Protein AF-A0A960PT20-F1 (afdb_monomer_lite)

Foldseek 3Di:
DDDDDDDDDPDDPDPDPDDPDDLVCLLVQAVPWAFDDDPDDAPDDDGGQTQHLDQDLAQVVHCPDPDVSSNVVSVVSNVVNNVQNQQAACDPAQLHHDSSADSPGDHDGSQSSFDWLCQLQPPVLDAGDDGRDDADDDPVQPPFPEAFAAQALADDLVSLVVDPDPVVCPDPRWDADPVRFTKTKTKGKHDQQSCCQHNPPDPNHVPFNNSGPVRVVVDPDDDGDRPTDMDMDIDDDDDPVCPVVDDDGGYHYDYPPDDPDD

pLDDT: mean 79.38, std 22.34, range [20.75, 97.5]

Sequence (262 aa):
MQLRTWLGVILLTGVLPGDVVPAADREEACERPIPIHLTGESCGPLAPPAISCRVPAEVEGGLAQPNHNTVQRATDIFSWQTFLALNWPAGKVRGEPDPSAPINGPGPRVWETWKEAFEIYLPDGSQPPPWDAREPIPPACAGASKRLVRTAKVSDVVDLKAQALPADGTLPATLKDQQGRLVRYEIRLNRPLFEYIADPASPHYSGLALYNGIEQAKADGVDFPVGSQLIKAAWRQVDEAERPFFHVTEACVCDEVGVDRP

Radius of gyration: 20.93 Å; chains: 1; bounding box: 55×56×56 Å

Structure (mmCIF, N/CA/C/O backbone):
data_AF-A0A960PT20-F1
#
_entry.id   AF-A0A960PT20-F1
#
loop_
_atom_site.group_PDB
_atom_site.id
_atom_site.type_symbol
_atom_site.label_atom_id
_atom_site.label_alt_id
_atom_site.label_comp_id
_atom_site.label_asym_id
_atom_site.label_entity_id
_atom_site.label_seq_id
_atom_site.pdbx_PDB_ins_code
_atom_site.Cartn_x
_atom_site.Cartn_y
_atom_site.Cartn_z
_atom_site.occupancy
_atom_site.B_iso_or_equiv
_atom_site.auth_seq_id
_atom_site.auth_comp_id
_atom_site.auth_asym_id
_atom_site.auth_atom_id
_atom_site.pdbx_PDB_model_num
ATOM 1 N N . MET A 1 1 ? -34.943 20.345 -18.715 1.00 27.94 1 MET A N 1
ATOM 2 C CA . MET A 1 1 ? -34.264 19.455 -19.683 1.00 27.94 1 MET A CA 1
ATOM 3 C C . MET A 1 1 ? -32.763 19.594 -19.447 1.00 27.94 1 MET A C 1
ATOM 5 O O . MET A 1 1 ? -32.307 20.719 -19.512 1.00 27.94 1 MET A O 1
ATOM 9 N N . GLN A 1 2 ? -31.923 18.618 -19.121 1.00 20.75 2 GLN A N 1
ATOM 10 C CA . GLN A 1 2 ? -31.999 17.285 -18.521 1.00 20.75 2 GLN A CA 1
ATOM 11 C C . GLN A 1 2 ? -30.519 16.937 -18.189 1.00 20.75 2 GLN A C 1
ATOM 13 O O . GLN A 1 2 ? -29.625 17.367 -18.911 1.00 20.75 2 GLN A O 1
ATOM 18 N N . LEU A 1 3 ? -30.278 16.235 -17.076 1.00 21.44 3 LEU A N 1
ATOM 19 C CA . LEU A 1 3 ? -28.976 15.787 -16.538 1.00 21.44 3 LEU A CA 1
ATOM 20 C C . LEU A 1 3 ? -28.040 15.088 -17.552 1.00 21.44 3 LEU A C 1
ATOM 22 O O . LEU A 1 3 ? -28.532 14.414 -18.457 1.00 21.44 3 LEU A O 1
ATOM 26 N N . ARG A 1 4 ? -26.728 15.056 -17.243 1.00 23.12 4 ARG A N 1
ATOM 27 C CA . ARG A 1 4 ? -25.967 13.855 -16.771 1.00 23.12 4 ARG A CA 1
ATOM 28 C C . ARG A 1 4 ? -24.499 14.238 -16.492 1.00 23.12 4 ARG A C 1
ATOM 30 O O . ARG A 1 4 ? -23.878 14.875 -17.327 1.00 23.12 4 ARG A O 1
ATOM 37 N N . THR A 1 5 ? -23.983 14.146 -15.261 1.00 21.45 5 THR A N 1
ATOM 38 C CA . THR A 1 5 ? -23.535 12.962 -14.487 1.00 21.45 5 THR A CA 1
ATOM 39 C C . THR A 1 5 ? -22.348 12.245 -15.132 1.00 21.45 5 THR A C 1
ATOM 41 O O . THR A 1 5 ? -22.527 11.509 -16.096 1.00 21.45 5 THR A O 1
ATOM 44 N N . TRP A 1 6 ? -21.164 12.401 -14.535 1.00 22.34 6 TRP A N 1
ATOM 45 C CA . TRP A 1 6 ? -20.023 11.508 -14.732 1.00 22.34 6 TRP A CA 1
ATOM 46 C C . TRP A 1 6 ? -19.888 10.634 -13.480 1.00 22.34 6 TRP A C 1
ATOM 48 O O . TRP A 1 6 ? -19.517 11.118 -12.413 1.00 22.34 6 TRP A O 1
ATOM 58 N N . LEU A 1 7 ? -20.259 9.359 -13.609 1.00 21.36 7 LEU A N 1
ATOM 59 C CA . LEU A 1 7 ? -19.930 8.283 -12.674 1.00 21.36 7 LEU A CA 1
ATOM 60 C C . LEU A 1 7 ? -18.946 7.372 -13.417 1.00 21.36 7 LEU A C 1
ATOM 62 O O . LEU A 1 7 ? -19.305 6.794 -14.441 1.00 21.36 7 LEU A O 1
ATOM 66 N N . GLY A 1 8 ? -17.716 7.255 -12.924 1.00 23.19 8 GLY A N 1
ATOM 67 C CA . GLY A 1 8 ? -16.778 6.230 -13.372 1.00 23.19 8 GLY A CA 1
ATOM 68 C C . GLY A 1 8 ? -17.017 4.952 -12.578 1.00 23.19 8 GLY A C 1
ATOM 69 O O . GLY A 1 8 ? -16.450 4.785 -11.505 1.00 23.19 8 GLY A O 1
ATOM 70 N N . VAL A 1 9 ? -17.884 4.078 -13.087 1.00 23.36 9 VAL A N 1
ATOM 71 C CA . VAL A 1 9 ? -17.990 2.678 -12.654 1.00 23.36 9 VAL A CA 1
ATOM 72 C C . VAL A 1 9 ? -17.292 1.854 -13.723 1.00 23.36 9 VAL A C 1
ATOM 74 O O . VAL A 1 9 ? -17.736 1.842 -14.869 1.00 23.36 9 VAL A O 1
ATOM 77 N N . ILE A 1 10 ? -16.203 1.175 -13.369 1.00 25.83 10 ILE A N 1
ATOM 78 C CA . ILE A 1 10 ? -15.659 0.116 -14.219 1.00 25.83 10 ILE A CA 1
ATOM 79 C C . ILE A 1 10 ? -16.477 -1.134 -13.916 1.00 25.83 10 ILE A C 1
ATOM 81 O O . ILE A 1 10 ? -16.331 -1.760 -12.870 1.00 25.83 10 ILE A O 1
ATOM 85 N N . LEU A 1 11 ? -17.391 -1.441 -14.831 1.00 23.16 11 LEU A N 1
ATOM 86 C CA . LEU A 1 11 ? -18.211 -2.640 -14.837 1.00 23.16 11 LEU A CA 1
ATOM 87 C C . LEU A 1 11 ? -17.614 -3.563 -15.904 1.00 23.16 11 LEU A C 1
ATOM 89 O O . LEU A 1 11 ? -17.835 -3.370 -17.096 1.00 23.16 11 LEU A O 1
ATOM 93 N N . LEU A 1 12 ? -16.803 -4.531 -15.481 1.00 24.83 12 LEU A N 1
ATOM 94 C CA . LEU A 1 12 ? -16.351 -5.630 -16.333 1.00 24.83 12 LEU A CA 1
ATOM 95 C C . LEU A 1 12 ? -17.225 -6.845 -16.021 1.00 24.83 12 LEU A C 1
ATOM 97 O O . LEU A 1 12 ? -16.928 -7.646 -15.140 1.00 24.83 12 LEU A O 1
ATOM 101 N N . THR A 1 13 ? -18.339 -6.971 -16.740 1.00 24.94 13 THR A N 1
ATOM 102 C CA . THR A 1 13 ? -19.055 -8.245 -16.851 1.00 24.94 13 THR A CA 1
ATOM 103 C C . THR A 1 13 ? -18.264 -9.163 -17.770 1.00 24.94 13 THR A C 1
ATOM 105 O O . THR A 1 13 ? -18.379 -9.079 -18.991 1.00 24.94 13 THR A O 1
ATOM 108 N N . GLY A 1 14 ? -17.472 -10.044 -17.172 1.00 24.31 14 GLY A N 1
ATOM 109 C CA . GLY A 1 14 ? -17.006 -11.272 -17.799 1.00 24.31 14 GLY A CA 1
ATOM 110 C C . GLY A 1 14 ? -17.486 -12.438 -16.949 1.00 24.31 14 GLY A C 1
ATOM 111 O O . GLY A 1 14 ? -16.907 -12.713 -15.903 1.00 24.31 14 GLY A O 1
ATOM 112 N N . VAL A 1 15 ? -18.561 -13.108 -17.368 1.00 25.38 15 VAL A N 1
ATOM 113 C CA . VAL A 1 15 ? -18.888 -14.436 -16.841 1.00 25.38 15 VAL A CA 1
ATOM 114 C C . VAL A 1 15 ? -17.842 -15.380 -17.421 1.00 25.38 15 VAL A C 1
ATOM 116 O O . VAL A 1 15 ? -17.945 -15.779 -18.579 1.00 25.38 15 VAL A O 1
ATOM 119 N N . LEU A 1 16 ? -16.810 -15.695 -16.642 1.00 29.41 16 LEU A N 1
ATOM 120 C CA . LEU A 1 16 ? -16.010 -16.883 -16.905 1.00 29.41 16 LEU A CA 1
ATOM 121 C C . LEU A 1 16 ? -16.814 -18.083 -16.386 1.00 29.41 16 LEU A C 1
ATOM 123 O O . LEU A 1 16 ? -17.251 -18.049 -15.231 1.00 29.41 16 LEU A O 1
ATOM 127 N N . PRO A 1 17 ? -17.081 -19.107 -17.218 1.00 29.86 17 PRO A N 1
ATOM 128 C CA . PRO A 1 17 ? -17.696 -20.336 -16.744 1.00 29.86 17 PRO A CA 1
ATOM 129 C C . PRO A 1 17 ? -16.833 -20.910 -15.619 1.00 29.86 17 PRO A C 1
ATOM 131 O O . PRO A 1 17 ? -15.605 -20.919 -15.694 1.00 29.86 17 PRO A O 1
ATOM 134 N N . GLY A 1 18 ? -17.503 -21.296 -14.536 1.00 36.75 18 GLY A N 1
ATOM 135 C CA . GLY A 1 18 ? -16.870 -21.819 -13.341 1.00 36.75 18 GLY A CA 1
ATOM 136 C C . GLY A 1 18 ? -16.232 -23.168 -13.613 1.00 36.75 18 GLY A C 1
ATOM 137 O O . GLY A 1 18 ? -16.886 -24.188 -13.445 1.00 36.75 18 GLY A O 1
ATOM 138 N N . ASP A 1 19 ? -14.949 -23.155 -13.943 1.00 31.05 19 ASP A N 1
ATOM 139 C CA . ASP A 1 19 ? -14.084 -24.303 -13.747 1.00 31.05 19 ASP A CA 1
ATOM 140 C C . ASP A 1 19 ? -13.201 -24.009 -12.536 1.00 31.05 19 ASP A C 1
ATOM 142 O O . ASP A 1 19 ? -12.376 -23.094 -12.512 1.00 31.05 19 ASP A O 1
ATOM 146 N N . VAL A 1 20 ? -13.448 -24.764 -11.468 1.00 39.97 20 VAL A N 1
ATOM 147 C CA . VAL A 1 20 ? -12.613 -24.775 -10.273 1.00 39.97 20 VAL A CA 1
ATOM 148 C C . VAL A 1 20 ? -11.235 -25.265 -10.704 1.00 39.97 20 VAL A C 1
ATOM 150 O O . VAL A 1 20 ? -11.036 -26.464 -10.876 1.00 39.97 20 VAL A O 1
ATOM 153 N N . VAL A 1 21 ? -10.292 -24.337 -10.874 1.00 40.06 21 VAL A N 1
ATOM 154 C CA . VAL A 1 21 ? -8.883 -24.654 -11.136 1.00 40.06 21 VAL A CA 1
ATOM 155 C C . VAL A 1 21 ? -8.402 -25.639 -10.050 1.00 40.06 21 VAL A C 1
ATOM 157 O O . VAL A 1 21 ? -8.531 -25.315 -8.854 1.00 40.06 21 VAL A O 1
ATOM 160 N N . PRO A 1 22 ? -7.933 -26.850 -10.414 1.00 41.41 22 PRO A N 1
ATOM 161 C CA . PRO A 1 22 ? -7.450 -27.863 -9.477 1.00 41.41 22 PRO A CA 1
ATOM 162 C C . PRO A 1 22 ? -6.366 -27.315 -8.545 1.00 41.41 22 PRO A C 1
ATOM 164 O O . PRO A 1 22 ? -5.573 -26.470 -8.937 1.00 41.41 22 PRO A O 1
ATOM 167 N N . ALA A 1 23 ? -6.301 -27.802 -7.302 1.00 43.19 23 ALA A N 1
ATOM 168 C CA . ALA A 1 23 ? -5.365 -27.299 -6.287 1.00 43.19 23 ALA A CA 1
ATOM 169 C C . ALA A 1 23 ? -3.875 -27.387 -6.690 1.00 43.19 23 ALA A C 1
ATOM 171 O O . ALA A 1 23 ? -3.083 -26.582 -6.213 1.00 43.19 23 ALA A O 1
ATOM 172 N N . ALA A 1 24 ? -3.515 -28.320 -7.578 1.00 39.84 24 ALA A N 1
ATOM 173 C CA . ALA A 1 24 ? -2.155 -28.482 -8.098 1.00 39.84 24 ALA A CA 1
ATOM 174 C C . ALA A 1 24 ? -1.727 -27.351 -9.057 1.00 39.84 24 ALA A C 1
ATOM 176 O O . ALA A 1 24 ? -0.548 -27.027 -9.110 1.00 39.84 24 ALA A O 1
ATOM 177 N N . ASP A 1 25 ? -2.682 -26.698 -9.727 1.00 46.84 25 ASP A N 1
ATOM 178 C CA . ASP A 1 25 ? -2.427 -25.604 -10.676 1.00 46.84 25 ASP A CA 1
ATOM 179 C C . ASP A 1 25 ? -2.460 -24.225 -9.981 1.00 46.84 25 ASP A C 1
ATOM 181 O O . ASP A 1 25 ? -2.273 -23.184 -10.611 1.00 46.84 25 ASP A O 1
ATOM 185 N N . ARG A 1 26 ? -2.745 -24.180 -8.669 1.00 49.72 26 ARG A N 1
ATOM 186 C CA . ARG A 1 26 ? -2.882 -22.915 -7.928 1.00 49.72 26 ARG A CA 1
ATOM 187 C C . ARG A 1 26 ? -1.522 -22.332 -7.580 1.00 49.72 26 ARG A C 1
ATOM 189 O O . ARG A 1 26 ? -1.278 -21.183 -7.930 1.00 49.72 26 ARG A O 1
ATOM 196 N N . GLU A 1 27 ? -0.617 -23.161 -7.051 1.00 48.84 27 GLU A N 1
ATOM 197 C CA . GLU A 1 27 ? 0.795 -22.813 -6.805 1.00 48.84 27 GLU A CA 1
ATOM 198 C C . GLU A 1 27 ? 1.497 -22.340 -8.100 1.00 48.84 27 GLU A C 1
ATOM 200 O O . GLU A 1 27 ? 2.391 -21.492 -8.085 1.00 48.84 27 GLU A O 1
ATOM 205 N N . GLU A 1 28 ? 1.001 -22.816 -9.246 1.00 51.91 28 GLU A N 1
ATOM 206 C CA . GLU A 1 28 ? 1.500 -22.508 -10.579 1.00 51.91 28 GLU A CA 1
ATOM 207 C C . GLU A 1 28 ? 1.181 -21.074 -11.044 1.00 51.91 28 GLU A C 1
ATOM 209 O O . GLU A 1 28 ? 1.971 -20.518 -11.792 1.00 51.91 28 GLU A O 1
ATOM 214 N N . ALA A 1 29 ? 0.126 -20.401 -10.562 1.00 53.53 29 ALA A N 1
ATOM 215 C CA . ALA A 1 29 ? -0.188 -19.024 -10.988 1.00 53.53 29 ALA A CA 1
ATOM 216 C C . ALA A 1 29 ? 0.797 -17.967 -10.436 1.00 53.53 29 ALA A C 1
ATOM 218 O O . ALA A 1 29 ? 1.007 -16.906 -11.036 1.00 53.53 29 ALA A O 1
ATOM 219 N N . CYS A 1 30 ? 1.424 -18.251 -9.292 1.00 66.00 30 CYS A N 1
ATOM 220 C CA . CYS A 1 30 ? 2.488 -17.418 -8.729 1.00 66.00 30 CYS A CA 1
ATOM 221 C C . CYS A 1 30 ? 3.854 -17.681 -9.368 1.00 66.00 30 CYS A C 1
ATOM 223 O O . CYS A 1 30 ? 4.629 -16.744 -9.570 1.00 66.00 30 CYS A O 1
ATOM 225 N N . GLU A 1 31 ? 4.154 -18.940 -9.682 1.00 64.75 31 GLU A N 1
ATOM 226 C CA . GLU A 1 31 ? 5.447 -19.361 -10.237 1.00 64.75 31 GLU A CA 1
ATOM 227 C C . GLU A 1 31 ? 5.496 -19.306 -11.774 1.00 64.75 31 GLU A C 1
ATOM 229 O O . GLU A 1 31 ? 6.566 -19.143 -12.361 1.00 64.75 31 GLU A O 1
ATOM 234 N N . ARG A 1 32 ? 4.346 -19.398 -12.451 1.00 70.94 32 ARG A N 1
ATOM 235 C CA . ARG A 1 32 ? 4.206 -19.384 -13.914 1.00 70.94 32 ARG A CA 1
ATOM 236 C C . ARG A 1 32 ? 3.089 -18.411 -14.314 1.00 70.94 32 ARG A C 1
ATOM 238 O O . ARG A 1 32 ? 1.910 -18.761 -14.281 1.00 70.94 32 ARG A O 1
ATOM 245 N N . PRO A 1 33 ? 3.441 -17.178 -14.711 1.00 80.62 33 PRO A N 1
ATOM 246 C CA . PRO A 1 33 ? 2.464 -16.200 -15.171 1.00 80.62 33 PRO A CA 1
ATOM 247 C C . PRO A 1 33 ? 1.614 -16.753 -16.323 1.00 80.62 33 PRO A C 1
ATOM 249 O O . PRO A 1 33 ? 2.159 -17.259 -17.304 1.00 80.62 33 PRO A O 1
ATOM 252 N N . ILE A 1 34 ? 0.289 -16.629 -16.226 1.00 86.25 34 ILE A N 1
ATOM 253 C CA . ILE A 1 34 ? -0.642 -17.080 -17.270 1.00 86.25 34 ILE A CA 1
ATOM 254 C C . ILE A 1 34 ? -0.787 -15.951 -18.300 1.00 86.25 34 ILE A C 1
ATOM 256 O O . ILE A 1 34 ? -1.389 -14.924 -17.969 1.00 86.25 34 ILE A O 1
ATOM 260 N N . PRO A 1 35 ? -0.253 -16.084 -19.529 1.00 87.62 35 PRO A N 1
ATOM 261 C CA . PRO A 1 35 ? -0.306 -15.016 -20.518 1.00 87.62 35 PRO A CA 1
ATOM 262 C C . PRO A 1 35 ? -1.739 -14.785 -21.009 1.00 87.62 35 PRO A C 1
ATOM 264 O O . PRO A 1 35 ? -2.469 -15.715 -21.346 1.00 87.62 35 PRO A O 1
ATOM 267 N N . ILE A 1 36 ? -2.125 -13.518 -21.096 1.00 88.19 36 ILE A N 1
ATOM 268 C CA . ILE A 1 36 ? -3.371 -13.053 -21.696 1.00 88.19 36 ILE A CA 1
ATOM 269 C C . ILE A 1 36 ? -3.054 -12.614 -23.121 1.00 88.19 36 ILE A C 1
ATOM 271 O O . ILE A 1 36 ? -2.382 -11.608 -23.364 1.00 88.19 36 ILE A O 1
ATOM 275 N N . HIS A 1 37 ? -3.571 -13.362 -24.087 1.00 83.94 37 HIS A N 1
ATOM 276 C CA . HIS A 1 37 ? -3.447 -13.002 -25.490 1.00 83.94 37 HIS A CA 1
ATOM 277 C C . HIS A 1 37 ? -4.420 -11.874 -25.832 1.00 83.94 37 HIS A C 1
ATOM 279 O O . HIS A 1 37 ? -5.635 -12.067 -25.868 1.00 83.94 37 HIS A O 1
ATOM 285 N N . LEU A 1 38 ? -3.874 -10.685 -26.086 1.00 81.56 38 LEU A N 1
ATOM 286 C CA . LEU A 1 38 ? -4.645 -9.559 -26.599 1.00 81.56 38 LEU A CA 1
ATOM 287 C C . LEU A 1 38 ? -4.964 -9.799 -28.079 1.00 81.56 38 LEU A C 1
ATOM 289 O O . LEU A 1 38 ? -4.085 -10.146 -28.865 1.00 81.56 38 LEU A O 1
ATOM 293 N N . THR A 1 39 ? -6.223 -9.611 -28.464 1.00 80.50 39 THR A N 1
ATOM 294 C CA . THR A 1 39 ? -6.645 -9.666 -29.867 1.00 80.50 39 THR A CA 1
ATOM 295 C C . THR A 1 39 ? -6.427 -8.310 -30.535 1.00 80.50 39 THR A C 1
ATOM 297 O O . THR A 1 39 ? -6.850 -7.295 -29.985 1.00 80.50 39 THR A O 1
ATOM 300 N N . GLY A 1 40 ? -5.851 -8.289 -31.739 1.00 80.62 40 GLY A N 1
ATOM 301 C CA . GLY A 1 40 ? -5.701 -7.077 -32.555 1.00 80.62 40 GLY A CA 1
ATOM 302 C C . GLY A 1 40 ? -4.254 -6.613 -32.729 1.00 80.62 40 GLY A C 1
ATOM 303 O O . GLY A 1 40 ? -3.311 -7.330 -32.402 1.00 80.62 40 GLY A O 1
ATOM 304 N N . GLU A 1 41 ? -4.086 -5.414 -33.290 1.00 79.88 41 GLU A N 1
ATOM 305 C CA . GLU A 1 41 ? -2.777 -4.779 -33.454 1.00 79.88 41 GLU A CA 1
ATOM 306 C C . GLU A 1 41 ? -2.332 -4.120 -32.146 1.00 79.88 41 GLU A C 1
ATOM 308 O O . GLU A 1 41 ? -3.112 -3.453 -31.467 1.00 79.88 41 GLU A O 1
ATOM 313 N N . SER A 1 42 ? -1.058 -4.286 -31.799 1.00 79.25 42 SER A N 1
ATOM 314 C CA . SER A 1 42 ? -0.472 -3.700 -30.597 1.00 79.25 42 SER A CA 1
ATOM 315 C C . SER A 1 42 ? 0.774 -2.891 -30.930 1.00 79.25 42 SER A C 1
ATOM 317 O O . SER A 1 42 ? 1.573 -3.298 -31.773 1.00 79.25 42 SER A O 1
ATOM 319 N N . CYS A 1 43 ? 0.985 -1.776 -30.232 1.00 78.00 43 CYS A N 1
ATOM 320 C CA . CYS A 1 43 ? 2.195 -0.976 -30.392 1.00 78.00 43 CYS A CA 1
ATOM 321 C C . CYS A 1 43 ? 3.421 -1.723 -29.840 1.00 78.00 43 CYS A C 1
ATOM 323 O O . CYS A 1 43 ? 3.489 -1.996 -28.641 1.00 78.00 43 CYS A O 1
ATOM 325 N N . GLY A 1 44 ? 4.385 -2.026 -30.714 1.00 76.06 44 GLY A N 1
ATOM 326 C CA . GLY A 1 44 ? 5.688 -2.603 -30.362 1.00 76.06 44 GLY A CA 1
ATOM 327 C C . GLY A 1 44 ? 5.666 -4.085 -29.941 1.00 76.06 44 GLY A C 1
ATOM 328 O O . GLY A 1 44 ? 4.617 -4.621 -29.573 1.00 76.06 44 GLY A O 1
ATOM 329 N N . PRO A 1 45 ? 6.821 -4.774 -29.989 1.00 84.12 45 PRO A N 1
ATOM 330 C CA . PRO A 1 45 ? 6.956 -6.110 -29.422 1.00 84.12 45 PRO A CA 1
ATOM 331 C C . PRO A 1 45 ? 7.104 -5.985 -27.900 1.00 84.12 45 PRO A C 1
ATOM 333 O O . PRO A 1 45 ? 8.174 -5.645 -27.412 1.00 84.12 45 PRO A O 1
ATOM 336 N N . LEU A 1 46 ? 6.018 -6.227 -27.169 1.00 88.31 46 LEU A N 1
ATOM 337 C CA . LEU A 1 46 ? 6.021 -6.356 -25.709 1.00 88.31 46 LEU A CA 1
ATOM 338 C C . LEU A 1 46 ? 5.483 -7.732 -25.344 1.00 88.31 46 LEU A C 1
ATOM 340 O O . LEU A 1 46 ? 4.648 -8.275 -26.089 1.00 88.31 46 LEU A O 1
ATOM 344 N N . ALA A 1 47 ? 5.911 -8.262 -24.202 1.00 88.31 47 ALA A N 1
ATOM 345 C CA . ALA A 1 47 ? 5.318 -9.467 -23.650 1.00 88.31 47 ALA A CA 1
ATOM 346 C C . ALA A 1 47 ? 3.794 -9.280 -23.474 1.00 88.31 47 ALA A C 1
ATOM 348 O O . ALA A 1 47 ? 3.316 -8.177 -23.181 1.00 88.31 47 ALA A O 1
ATOM 349 N N . PRO A 1 48 ? 2.985 -10.332 -23.690 1.00 88.19 48 PRO A N 1
ATOM 350 C CA . PRO A 1 48 ? 1.569 -10.258 -23.366 1.00 88.19 48 PRO A CA 1
ATOM 351 C C . PRO A 1 48 ? 1.399 -9.991 -21.861 1.00 88.19 48 PRO A C 1
ATOM 353 O O . PRO A 1 48 ? 2.168 -10.536 -21.063 1.00 88.19 48 PRO A O 1
ATOM 356 N N . PRO A 1 49 ? 0.390 -9.200 -21.446 1.00 90.69 49 PRO A N 1
ATOM 357 C CA . PRO A 1 49 ? 0.061 -9.095 -20.031 1.00 90.69 49 PRO A CA 1
ATOM 358 C C . PRO A 1 49 ? -0.230 -10.490 -19.487 1.00 90.69 49 PRO A C 1
ATOM 360 O O . PRO A 1 49 ? -0.836 -11.304 -20.174 1.00 90.69 49 PRO A O 1
ATOM 363 N N . ALA A 1 50 ? 0.187 -10.774 -18.263 1.00 90.75 50 ALA A N 1
ATOM 364 C CA . ALA A 1 50 ? -0.007 -12.082 -17.652 1.00 90.75 50 ALA A CA 1
ATOM 365 C C . ALA A 1 50 ? -0.651 -11.966 -16.272 1.00 90.75 50 ALA A C 1
ATOM 367 O O . ALA A 1 50 ? -0.363 -11.027 -15.528 1.00 90.75 50 ALA A O 1
ATOM 368 N N . ILE A 1 51 ? -1.492 -12.937 -15.925 1.00 90.75 51 ILE A N 1
ATOM 369 C CA . ILE A 1 51 ? -2.039 -13.087 -14.577 1.00 90.75 51 ILE A CA 1
ATOM 370 C C . ILE A 1 51 ? -0.961 -13.739 -13.713 1.00 90.75 51 ILE A C 1
ATOM 372 O O . ILE A 1 51 ? -0.526 -14.853 -14.000 1.00 90.75 51 ILE A O 1
ATOM 376 N N . SER A 1 52 ? -0.525 -13.035 -12.671 1.00 91.06 52 SER A N 1
ATOM 377 C CA . SER A 1 52 ? 0.413 -13.539 -11.671 1.00 91.06 52 SER A CA 1
ATOM 378 C C . SER A 1 52 ? 0.202 -12.816 -10.344 1.00 91.06 52 SER A C 1
ATOM 380 O O . SER A 1 52 ? -0.243 -11.668 -10.318 1.00 91.06 52 SER A O 1
ATOM 382 N N . CYS A 1 53 ? 0.546 -13.481 -9.246 1.00 91.62 53 CYS A N 1
ATOM 383 C CA . CYS A 1 53 ? 0.569 -12.876 -7.919 1.00 91.62 53 CYS A CA 1
ATOM 384 C C . CYS A 1 53 ? 1.861 -12.082 -7.638 1.00 91.62 53 CYS A C 1
ATOM 386 O O . CYS A 1 53 ? 1.963 -11.406 -6.615 1.00 91.62 53 CYS A O 1
ATOM 388 N N . ARG A 1 54 ? 2.876 -12.189 -8.510 1.00 89.94 54 ARG A N 1
ATOM 389 C CA . ARG A 1 54 ? 4.148 -11.477 -8.357 1.00 89.94 54 ARG A CA 1
ATOM 390 C C . ARG A 1 54 ? 4.008 -10.059 -8.893 1.00 89.94 54 ARG A C 1
ATOM 392 O O . ARG A 1 54 ? 3.636 -9.861 -10.048 1.00 89.94 54 ARG A O 1
ATOM 399 N N . VAL A 1 55 ? 4.340 -9.076 -8.061 1.00 90.00 55 VAL A N 1
ATOM 400 C CA . VAL A 1 55 ? 4.378 -7.674 -8.486 1.00 90.00 55 VAL A CA 1
ATOM 401 C C . VAL A 1 55 ? 5.559 -7.495 -9.450 1.00 90.00 55 VAL A C 1
ATOM 403 O O . VAL A 1 55 ? 6.683 -7.849 -9.078 1.00 90.00 55 VAL A O 1
ATOM 406 N N . PRO A 1 56 ? 5.347 -6.988 -10.679 1.00 89.88 56 PRO A N 1
ATOM 407 C CA . PRO A 1 56 ? 6.451 -6.700 -11.586 1.00 89.88 56 PRO A CA 1
ATOM 408 C C . PRO A 1 56 ? 7.366 -5.632 -10.973 1.00 89.88 56 PRO A C 1
ATOM 410 O O . PRO A 1 56 ? 6.896 -4.673 -10.366 1.00 89.88 56 PRO A O 1
ATOM 413 N N . ALA A 1 57 ? 8.680 -5.797 -11.126 1.00 86.38 57 ALA A N 1
ATOM 414 C CA . ALA A 1 57 ? 9.649 -4.860 -10.557 1.00 86.38 57 ALA A CA 1
ATOM 415 C C . ALA A 1 57 ? 9.775 -3.571 -11.384 1.00 86.38 57 ALA A C 1
ATOM 417 O O . ALA A 1 57 ? 9.960 -2.495 -10.822 1.00 86.38 57 ALA A O 1
ATOM 418 N N . GLU A 1 58 ? 9.665 -3.677 -12.712 1.00 88.88 58 GLU A N 1
ATOM 419 C CA . GLU A 1 58 ? 9.927 -2.584 -13.649 1.00 88.88 58 GLU A CA 1
ATOM 420 C C . GLU A 1 58 ? 8.988 -2.633 -14.860 1.00 88.88 58 GLU A C 1
ATOM 422 O O . GLU A 1 58 ? 8.426 -3.676 -15.202 1.00 88.88 58 GLU A O 1
ATOM 427 N N . VAL A 1 59 ? 8.848 -1.490 -15.532 1.00 92.25 59 VAL A N 1
ATOM 428 C CA . VAL A 1 59 ? 8.168 -1.383 -16.828 1.00 92.25 59 VAL A CA 1
ATOM 429 C C . VAL A 1 59 ? 9.041 -2.028 -17.906 1.00 92.25 59 VAL A C 1
ATOM 431 O O . VAL A 1 59 ? 10.214 -1.682 -18.038 1.00 92.25 59 VAL A O 1
ATOM 434 N N . GLU A 1 60 ? 8.474 -2.935 -18.707 1.00 91.88 60 GLU A N 1
ATOM 435 C CA . GLU A 1 60 ? 9.199 -3.617 -19.789 1.00 91.88 60 GLU A CA 1
ATOM 436 C C . GLU A 1 60 ? 9.838 -2.607 -20.756 1.00 91.88 60 GLU A C 1
ATOM 438 O O . GLU A 1 60 ? 9.165 -1.731 -21.299 1.00 91.88 60 GLU A O 1
ATOM 443 N N . GLY A 1 61 ? 11.155 -2.718 -20.954 1.00 90.06 61 GLY A N 1
ATOM 444 C CA . GLY A 1 61 ? 11.937 -1.800 -21.790 1.00 90.06 61 GLY A CA 1
ATOM 445 C C . GLY A 1 61 ? 12.204 -0.420 -21.167 1.00 90.06 61 GLY A C 1
ATOM 446 O O . GLY A 1 61 ? 12.898 0.392 -21.777 1.00 90.06 61 GLY A O 1
ATOM 447 N N . GLY A 1 62 ? 11.696 -0.146 -19.962 1.00 90.00 62 GLY A N 1
ATOM 448 C CA . GLY A 1 62 ? 11.896 1.103 -19.226 1.00 90.00 62 GLY A CA 1
ATOM 449 C C . GLY A 1 62 ? 11.108 2.300 -19.772 1.00 90.00 62 GLY A C 1
ATOM 450 O O . GLY A 1 62 ? 10.416 2.225 -20.785 1.00 90.00 62 GLY A O 1
ATOM 451 N N . LEU A 1 63 ? 11.215 3.447 -19.097 1.00 90.50 63 LEU A N 1
ATOM 452 C CA . LEU A 1 63 ? 10.468 4.664 -19.454 1.00 90.50 63 LEU A CA 1
ATOM 453 C C . LEU A 1 63 ? 11.159 5.534 -20.521 1.00 90.50 63 LEU A C 1
ATOM 455 O O . LEU A 1 63 ? 10.552 6.466 -21.041 1.00 90.50 63 LEU A O 1
ATOM 459 N N . ALA A 1 64 ? 12.415 5.235 -20.863 1.00 91.81 64 ALA A N 1
ATOM 460 C CA . ALA A 1 64 ? 13.230 6.014 -21.801 1.00 91.81 64 ALA A CA 1
ATOM 461 C C . ALA A 1 64 ? 13.195 5.481 -23.250 1.00 91.81 64 ALA A C 1
ATOM 463 O O . ALA A 1 64 ? 14.045 5.838 -24.066 1.00 91.81 64 ALA A O 1
ATOM 464 N N . GLN A 1 65 ? 12.244 4.602 -23.581 1.00 90.00 65 GLN A N 1
ATOM 465 C CA . GLN A 1 65 ? 12.125 4.058 -24.936 1.00 90.00 65 GLN A CA 1
ATOM 466 C C . GLN A 1 65 ? 11.736 5.164 -25.935 1.00 90.00 65 GLN A C 1
ATOM 468 O O . GLN A 1 65 ? 10.945 6.046 -25.598 1.00 90.00 65 GLN A O 1
ATOM 473 N N . PRO A 1 66 ? 12.218 5.105 -27.191 1.00 90.44 66 PRO A N 1
ATOM 474 C CA . PRO A 1 66 ? 11.988 6.172 -28.168 1.00 90.44 66 PRO A CA 1
ATOM 475 C C . PRO A 1 66 ? 10.529 6.276 -28.635 1.00 90.44 66 PRO A C 1
ATOM 477 O O . PRO A 1 66 ? 10.090 7.345 -29.052 1.00 90.44 66 PRO A O 1
ATOM 480 N N . ASN A 1 67 ? 9.766 5.178 -28.600 1.00 91.56 67 ASN A N 1
ATOM 481 C CA . ASN A 1 67 ? 8.368 5.170 -29.021 1.00 91.56 67 ASN A CA 1
ATOM 482 C C . ASN A 1 67 ? 7.437 5.338 -27.813 1.00 91.56 67 ASN A C 1
ATOM 484 O O . ASN A 1 67 ? 7.209 4.387 -27.064 1.00 91.56 67 ASN A O 1
ATOM 488 N N . HIS A 1 68 ? 6.840 6.523 -27.670 1.00 91.62 68 HIS A N 1
ATOM 489 C CA . HIS A 1 68 ? 5.914 6.834 -26.576 1.00 91.62 68 HIS A CA 1
ATOM 490 C C . HIS A 1 68 ? 4.686 5.914 -26.518 1.00 91.62 68 HIS A C 1
ATOM 492 O O . HIS A 1 68 ? 4.209 5.622 -25.425 1.00 91.62 68 HIS A O 1
ATOM 498 N N . ASN A 1 69 ? 4.204 5.393 -27.653 1.00 92.50 69 ASN A N 1
ATOM 499 C CA . ASN A 1 69 ? 3.090 4.438 -27.653 1.00 92.50 69 ASN A CA 1
ATOM 500 C C . ASN A 1 69 ? 3.504 3.087 -27.053 1.00 92.50 69 ASN A C 1
ATOM 502 O O . ASN A 1 69 ? 2.706 2.434 -26.383 1.00 92.50 69 ASN A O 1
ATOM 506 N N . THR A 1 70 ? 4.759 2.674 -27.261 1.00 91.88 70 THR A N 1
ATOM 507 C CA . THR A 1 70 ? 5.314 1.480 -26.611 1.00 91.88 70 THR A CA 1
ATOM 508 C C . THR A 1 70 ? 5.475 1.711 -25.110 1.00 91.88 70 THR A C 1
ATOM 510 O O . THR A 1 70 ? 5.076 0.849 -24.334 1.00 91.88 70 THR A O 1
ATOM 513 N N . VAL A 1 71 ? 5.971 2.884 -24.688 1.00 93.50 71 VAL A N 1
ATOM 514 C CA . VAL A 1 71 ? 6.091 3.238 -23.257 1.00 93.50 71 VAL A CA 1
ATOM 515 C C . VAL A 1 71 ? 4.728 3.239 -22.568 1.00 93.50 71 VAL A C 1
ATOM 517 O O . VAL A 1 71 ? 4.591 2.657 -21.493 1.00 93.50 71 VAL A O 1
ATOM 520 N N . GLN A 1 72 ? 3.712 3.848 -23.190 1.00 93.38 72 GLN A N 1
ATOM 521 C CA . GLN A 1 72 ? 2.347 3.852 -22.661 1.00 93.38 72 GLN A CA 1
ATOM 522 C C . GLN A 1 72 ? 1.837 2.421 -22.481 1.00 93.38 72 GLN A C 1
ATOM 524 O O . GLN A 1 72 ? 1.450 2.048 -21.379 1.00 93.38 72 GLN A O 1
ATOM 529 N N . ARG A 1 73 ? 1.929 1.585 -23.524 1.00 92.38 73 ARG A N 1
ATOM 530 C CA . ARG A 1 73 ? 1.473 0.191 -23.450 1.00 92.38 73 ARG A CA 1
ATOM 531 C C . ARG A 1 73 ? 2.237 -0.625 -22.402 1.00 92.38 73 ARG A C 1
ATOM 533 O O . ARG A 1 73 ? 1.619 -1.404 -21.683 1.00 92.38 73 ARG A O 1
ATOM 540 N N . ALA A 1 74 ? 3.555 -0.462 -22.299 1.00 93.50 74 ALA A N 1
ATOM 541 C CA . ALA A 1 74 ? 4.358 -1.147 -21.287 1.00 93.50 74 ALA A CA 1
ATOM 542 C C . ALA A 1 74 ? 3.950 -0.715 -19.868 1.00 93.50 74 ALA A C 1
ATOM 544 O O . ALA A 1 74 ? 3.846 -1.549 -18.969 1.00 93.50 74 ALA A O 1
ATOM 545 N N . THR A 1 75 ? 3.648 0.573 -19.682 1.00 94.75 75 THR A N 1
ATOM 546 C CA . THR A 1 75 ? 3.150 1.121 -18.412 1.00 94.75 75 THR A CA 1
ATOM 547 C C . THR A 1 75 ? 1.752 0.592 -18.081 1.00 94.75 75 THR A C 1
ATOM 549 O O . THR A 1 75 ? 1.489 0.251 -16.928 1.00 94.75 75 THR A O 1
ATOM 552 N N . ASP A 1 76 ? 0.867 0.458 -19.072 1.00 94.06 76 ASP A N 1
ATOM 553 C CA . ASP A 1 76 ? -0.472 -0.120 -18.897 1.00 94.06 76 ASP A CA 1
ATOM 554 C C . ASP A 1 76 ? -0.389 -1.595 -18.472 1.00 94.06 76 ASP A C 1
ATOM 556 O O . ASP A 1 76 ? -1.068 -2.007 -17.529 1.00 94.06 76 ASP A O 1
ATOM 560 N N . ILE A 1 77 ? 0.489 -2.380 -19.114 1.00 93.81 77 ILE A N 1
ATOM 561 C CA . ILE A 1 77 ? 0.752 -3.783 -18.752 1.00 93.81 77 ILE A CA 1
ATOM 562 C C . ILE A 1 77 ? 1.283 -3.867 -17.317 1.00 93.81 77 ILE A C 1
ATOM 564 O O . ILE A 1 77 ? 0.709 -4.586 -16.497 1.00 93.81 77 ILE A O 1
ATOM 568 N N . PHE A 1 78 ? 2.316 -3.086 -16.990 1.00 94.31 78 PHE A N 1
ATOM 569 C CA . PHE A 1 78 ? 2.888 -3.017 -15.644 1.00 94.31 78 PHE A CA 1
ATOM 570 C C . PHE A 1 78 ? 1.835 -2.665 -14.583 1.00 94.31 78 PHE A C 1
ATOM 572 O O . PHE A 1 78 ? 1.741 -3.329 -13.548 1.00 94.31 78 PHE A O 1
ATOM 579 N N . SER A 1 79 ? 1.010 -1.649 -14.850 1.00 94.62 79 SER A N 1
ATOM 580 C CA . SER A 1 79 ? -0.026 -1.175 -13.924 1.00 94.62 79 SER A CA 1
ATOM 581 C C . SER A 1 79 ? -1.092 -2.241 -13.692 1.00 94.62 79 SER A C 1
ATOM 583 O O . SER A 1 79 ? -1.484 -2.493 -12.552 1.00 94.62 79 SER A O 1
ATOM 585 N N . TRP A 1 80 ? -1.530 -2.906 -14.763 1.00 94.56 80 TRP A N 1
ATOM 586 C CA . TRP A 1 80 ? -2.515 -3.978 -14.680 1.00 94.56 80 TRP A CA 1
ATOM 587 C C . TRP A 1 80 ? -1.992 -5.181 -13.891 1.00 94.56 80 TRP A C 1
ATOM 589 O O . TRP A 1 80 ? -2.669 -5.677 -12.992 1.00 94.56 80 TRP A O 1
ATOM 599 N N . GLN A 1 81 ? -0.767 -5.624 -14.172 1.00 94.62 81 GLN A N 1
ATOM 600 C CA . GLN A 1 81 ? -0.158 -6.749 -13.462 1.00 94.62 81 GLN A CA 1
ATOM 601 C C . GLN A 1 81 ? 0.099 -6.426 -11.989 1.00 94.62 81 GLN A C 1
ATOM 603 O O . GLN A 1 81 ? -0.172 -7.257 -11.126 1.00 94.62 81 GLN A O 1
ATOM 608 N N . THR A 1 82 ? 0.532 -5.200 -11.691 1.00 94.75 82 THR A N 1
ATOM 609 C CA . THR A 1 82 ? 0.661 -4.707 -10.313 1.00 94.75 82 THR A CA 1
ATOM 610 C C . THR A 1 82 ? -0.685 -4.739 -9.594 1.00 94.75 82 THR A C 1
ATOM 612 O O . THR A 1 82 ? -0.778 -5.252 -8.481 1.00 94.75 82 THR A O 1
ATOM 615 N N . PHE A 1 83 ? -1.755 -4.264 -10.238 1.00 94.75 83 PHE A N 1
ATOM 616 C CA . PHE A 1 83 ? -3.100 -4.308 -9.668 1.00 94.75 83 PHE A CA 1
ATOM 617 C C . PHE A 1 83 ? -3.552 -5.740 -9.350 1.00 94.75 83 PHE A C 1
ATOM 619 O O . PHE A 1 83 ? -4.064 -5.983 -8.255 1.00 94.75 83 PHE A O 1
ATOM 626 N N . LEU A 1 84 ? -3.347 -6.688 -10.269 1.00 94.25 84 LEU A N 1
ATOM 627 C CA . LEU A 1 84 ? -3.696 -8.095 -10.048 1.00 94.25 84 LEU A CA 1
ATOM 628 C C . LEU A 1 84 ? -2.891 -8.708 -8.896 1.00 94.25 84 LEU A C 1
ATOM 630 O O . LEU A 1 84 ? -3.478 -9.318 -8.004 1.00 94.25 84 LEU A O 1
ATOM 634 N N . ALA A 1 85 ? -1.573 -8.505 -8.888 1.00 94.31 85 ALA A N 1
ATOM 635 C CA . ALA A 1 85 ? -0.674 -9.053 -7.878 1.00 94.31 85 ALA A CA 1
ATOM 636 C C . ALA A 1 85 ? -1.002 -8.541 -6.469 1.00 94.31 85 ALA A C 1
ATOM 638 O O . ALA A 1 85 ? -1.084 -9.316 -5.517 1.00 94.31 85 ALA A O 1
ATOM 639 N N . LEU A 1 86 ? -1.269 -7.241 -6.331 1.00 96.00 86 LEU A N 1
ATOM 640 C CA . LEU A 1 86 ? -1.622 -6.646 -5.042 1.00 96.00 86 LEU A CA 1
ATOM 641 C C . LEU A 1 86 ? -2.991 -7.110 -4.532 1.00 96.00 86 LEU A C 1
ATOM 643 O O . LEU A 1 86 ? -3.186 -7.207 -3.320 1.00 96.00 86 LEU A O 1
ATOM 647 N N . ASN A 1 87 ? -3.931 -7.403 -5.434 1.00 96.00 87 ASN A N 1
ATOM 648 C CA . ASN A 1 87 ? -5.259 -7.919 -5.091 1.00 96.00 87 ASN A CA 1
ATOM 649 C C . ASN A 1 87 ? -5.321 -9.451 -4.992 1.00 96.00 87 ASN A C 1
ATOM 651 O O . ASN A 1 87 ? -6.399 -10.014 -4.786 1.00 96.00 87 ASN A O 1
ATOM 655 N N . TRP A 1 88 ? -4.187 -10.142 -5.077 1.00 95.88 88 TRP A N 1
ATOM 656 C CA . TRP A 1 88 ? -4.139 -11.559 -4.743 1.00 95.88 88 TRP A CA 1
ATOM 657 C C . TRP A 1 88 ? -4.465 -11.768 -3.252 1.00 95.88 88 TRP A C 1
ATOM 659 O O . TRP A 1 88 ? -4.133 -10.896 -2.438 1.00 95.88 88 TRP A O 1
ATOM 669 N N . PRO A 1 89 ? -5.117 -12.879 -2.854 1.00 96.00 89 PRO A N 1
ATOM 670 C CA . PRO A 1 89 ? -5.218 -13.243 -1.445 1.00 96.00 89 PRO A CA 1
ATOM 671 C C . PRO A 1 89 ? -3.837 -13.282 -0.785 1.00 96.00 89 PRO A C 1
ATOM 673 O O . PRO A 1 89 ? -2.883 -13.801 -1.365 1.00 96.00 89 PRO A O 1
ATOM 676 N N . ALA A 1 90 ? -3.730 -12.718 0.413 1.00 95.56 90 ALA A N 1
ATOM 677 C CA . ALA A 1 90 ? -2.495 -12.716 1.178 1.00 95.56 90 ALA A CA 1
ATOM 678 C C . ALA A 1 90 ? -2.232 -14.080 1.828 1.00 95.56 90 ALA A C 1
ATOM 680 O O . ALA A 1 90 ? -3.155 -14.762 2.282 1.00 95.56 90 ALA A O 1
ATOM 681 N N . GLY A 1 91 ? -0.955 -14.440 1.909 1.00 93.81 91 GLY A N 1
ATOM 682 C CA . GLY A 1 91 ? -0.478 -15.618 2.615 1.00 93.81 91 GLY A CA 1
ATOM 683 C C . GLY A 1 91 ? -0.372 -15.398 4.123 1.00 93.81 91 GLY A C 1
ATOM 684 O O . GLY A 1 91 ? -0.895 -14.447 4.704 1.00 93.81 91 GLY A O 1
ATOM 685 N N . LYS A 1 92 ? 0.346 -16.309 4.786 1.00 92.06 92 LYS A N 1
ATOM 686 C CA . LYS A 1 92 ? 0.615 -16.218 6.234 1.00 92.06 92 LYS A CA 1
ATOM 687 C C . LYS A 1 92 ? 1.668 -15.165 6.579 1.00 92.06 92 LYS A C 1
ATOM 689 O O . LYS A 1 92 ? 1.709 -14.710 7.720 1.00 92.06 92 LYS A O 1
ATOM 694 N N . VAL A 1 93 ? 2.529 -14.831 5.620 1.00 93.25 93 VAL A N 1
ATOM 695 C CA . VAL A 1 93 ? 3.593 -13.839 5.768 1.00 93.25 93 VAL A CA 1
ATOM 696 C C . VAL A 1 93 ? 3.074 -12.488 5.293 1.00 93.25 93 VAL A C 1
ATOM 698 O O . VAL A 1 93 ? 2.441 -12.378 4.242 1.00 93.25 93 VAL A O 1
ATOM 701 N N . ARG A 1 94 ? 3.322 -11.448 6.091 1.00 94.94 94 ARG A N 1
ATOM 702 C CA . ARG A 1 94 ? 2.857 -10.093 5.806 1.00 94.94 94 ARG A CA 1
ATOM 703 C C . ARG A 1 94 ? 3.454 -9.588 4.488 1.00 94.94 94 ARG A C 1
ATOM 705 O O . ARG A 1 94 ? 4.671 -9.534 4.340 1.00 94.94 94 ARG A O 1
ATOM 712 N N . GLY A 1 95 ? 2.597 -9.127 3.580 1.00 94.38 95 GLY A N 1
ATOM 713 C CA . GLY A 1 95 ? 2.988 -8.573 2.284 1.00 94.38 95 GLY A CA 1
ATOM 714 C C . GLY A 1 95 ? 3.275 -9.611 1.201 1.00 94.38 95 GLY A C 1
ATOM 715 O O . GLY A 1 95 ? 3.627 -9.209 0.094 1.00 94.38 95 GLY A O 1
ATOM 716 N N . GLU A 1 96 ? 3.088 -10.901 1.483 1.00 94.25 96 GLU A N 1
ATOM 717 C CA . GLU A 1 96 ? 3.263 -11.979 0.510 1.00 94.25 96 GLU A CA 1
ATOM 718 C C . GLU A 1 96 ? 1.904 -12.561 0.083 1.00 94.25 96 GLU A C 1
ATOM 720 O O . GLU A 1 96 ? 0.988 -12.656 0.908 1.00 94.25 96 GLU A O 1
ATOM 725 N N . PRO A 1 97 ? 1.733 -12.942 -1.194 1.00 95.00 97 PRO A N 1
ATOM 726 C CA . PRO A 1 97 ? 0.528 -13.621 -1.665 1.00 95.00 97 PRO A CA 1
ATOM 727 C C . PRO A 1 97 ? 0.460 -15.069 -1.165 1.00 95.00 97 PRO A C 1
ATOM 729 O O . PRO A 1 97 ? 1.480 -15.688 -0.873 1.00 95.00 97 PRO A O 1
ATOM 732 N N . ASP A 1 98 ? -0.747 -15.631 -1.102 1.00 93.62 98 ASP A N 1
ATOM 733 C CA . ASP A 1 98 ? -0.950 -17.075 -0.986 1.00 93.6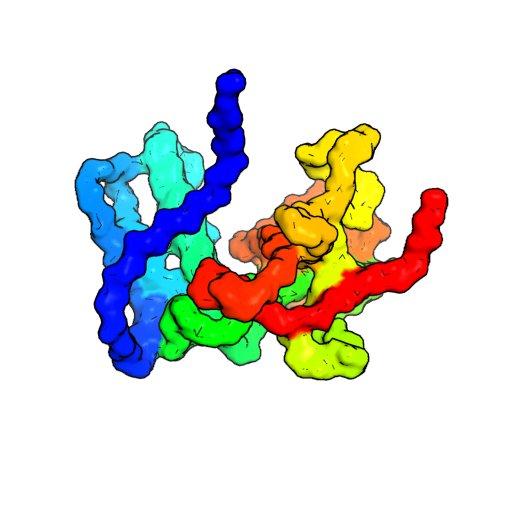2 98 ASP A CA 1
ATOM 734 C C . ASP A 1 98 ? -0.886 -17.697 -2.389 1.00 93.62 98 ASP A C 1
ATOM 736 O O . ASP A 1 98 ? -1.835 -17.530 -3.168 1.00 93.62 98 ASP A O 1
ATOM 740 N N . PRO A 1 99 ? 0.193 -18.423 -2.733 1.00 9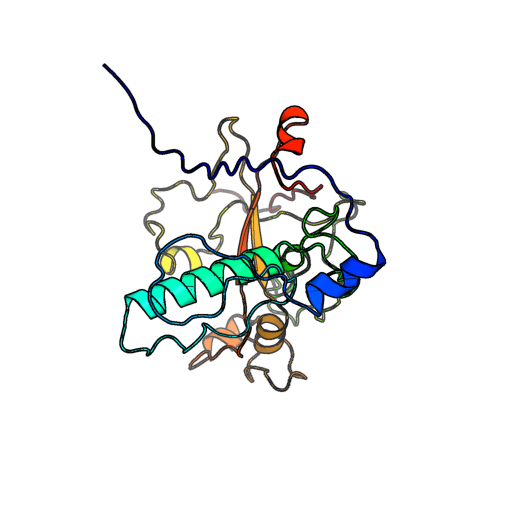0.06 99 PRO A N 1
ATOM 741 C CA . PRO A 1 99 ? 0.303 -19.036 -4.043 1.00 90.06 99 PRO A CA 1
ATOM 742 C C . PRO A 1 99 ? -0.707 -20.153 -4.248 1.00 90.06 99 PRO A C 1
ATOM 744 O O . PRO A 1 99 ? -1.028 -20.463 -5.379 1.00 90.06 99 PRO A O 1
ATOM 747 N N . SER A 1 100 ? -1.268 -20.740 -3.195 1.00 88.06 100 SER A N 1
ATOM 748 C CA . SER A 1 100 ? -2.259 -21.809 -3.327 1.00 88.06 100 SER A CA 1
ATOM 749 C C . SER A 1 100 ? -3.692 -21.300 -3.538 1.00 88.06 100 SER A C 1
ATOM 751 O O . SER A 1 100 ? -4.607 -22.098 -3.780 1.00 88.06 100 SER A O 1
ATOM 753 N N . ALA A 1 101 ? -3.914 -19.984 -3.463 1.00 89.56 101 ALA A N 1
ATOM 754 C CA . ALA A 1 101 ? -5.231 -19.373 -3.583 1.00 89.56 101 ALA A CA 1
ATOM 755 C C . ALA A 1 101 ? -5.481 -18.810 -4.996 1.00 89.56 101 ALA A C 1
ATOM 757 O O . ALA A 1 101 ? -4.594 -18.188 -5.583 1.00 89.56 101 ALA A O 1
ATOM 758 N N . PRO A 1 102 ? -6.700 -18.961 -5.554 1.00 88.81 102 PRO A N 1
ATOM 759 C CA . PRO A 1 102 ? -7.076 -18.237 -6.764 1.00 88.81 102 PRO A CA 1
ATOM 760 C C . PRO A 1 102 ? -7.238 -16.737 -6.460 1.00 88.81 102 PRO A C 1
ATOM 762 O O . PRO A 1 102 ? -7.576 -16.366 -5.338 1.00 88.81 102 PRO A O 1
ATOM 765 N N . ILE A 1 103 ? -7.084 -15.865 -7.463 1.00 88.56 103 ILE A N 1
ATOM 766 C CA . ILE A 1 103 ? -7.182 -14.400 -7.284 1.00 88.56 103 ILE A CA 1
ATOM 767 C C . ILE A 1 103 ? -8.514 -13.938 -6.659 1.00 88.56 103 ILE A C 1
ATOM 769 O O . ILE A 1 103 ? -8.548 -12.987 -5.883 1.00 88.56 103 ILE A O 1
ATOM 773 N N . ASN A 1 104 ? -9.615 -14.639 -6.945 1.00 88.44 104 ASN A N 1
ATOM 774 C CA . ASN A 1 104 ? -10.942 -14.379 -6.375 1.00 88.44 104 ASN A CA 1
ATOM 775 C C . ASN A 1 104 ? -11.190 -15.110 -5.041 1.00 88.44 104 ASN A C 1
ATOM 777 O O . ASN A 1 104 ? -12.323 -15.146 -4.559 1.00 88.44 104 ASN A O 1
ATOM 781 N N . GLY A 1 105 ? -10.153 -15.710 -4.456 1.00 90.50 105 GLY A N 1
ATOM 782 C CA . GLY A 1 105 ? -10.221 -16.382 -3.168 1.00 90.50 105 GLY A CA 1
ATOM 783 C C . GLY A 1 105 ? -10.621 -15.426 -2.037 1.00 90.50 105 GLY A C 1
ATOM 784 O O . GLY A 1 105 ? -10.426 -14.206 -2.143 1.00 90.50 105 GLY A O 1
ATOM 785 N N . PRO A 1 106 ? -11.203 -15.959 -0.949 1.00 90.44 106 PRO A N 1
ATOM 786 C CA . PRO A 1 106 ? -11.560 -15.161 0.216 1.00 90.44 106 PRO A CA 1
ATOM 787 C C . PRO A 1 106 ? -10.312 -14.697 0.977 1.00 90.44 106 PRO A C 1
ATOM 789 O O . PRO A 1 106 ? -9.230 -15.257 0.820 1.00 90.44 106 PRO A O 1
ATOM 792 N N . GLY A 1 107 ? -10.496 -13.719 1.863 1.00 91.38 107 GLY A N 1
ATOM 793 C CA . GLY A 1 107 ? -9.450 -13.230 2.760 1.00 91.38 107 GLY A CA 1
ATOM 794 C C . GLY A 1 107 ? -8.912 -11.845 2.390 1.00 91.38 107 GLY A C 1
ATOM 795 O O . GLY A 1 107 ? -9.368 -11.235 1.416 1.00 91.38 107 GLY A O 1
ATOM 796 N N . PRO A 1 108 ? -7.979 -11.324 3.206 1.00 94.50 108 PRO A N 1
ATOM 797 C CA . PRO A 1 108 ? -7.337 -10.044 2.947 1.00 94.50 108 PRO A CA 1
ATOM 798 C C . PRO A 1 108 ? -6.492 -10.117 1.676 1.00 94.50 108 PRO A C 1
ATOM 800 O O . PRO A 1 108 ? -5.879 -11.144 1.378 1.00 94.50 108 PRO A O 1
ATOM 803 N N . ARG A 1 109 ? -6.436 -9.011 0.940 1.00 96.12 109 ARG A N 1
ATOM 804 C CA . ARG A 1 109 ? -5.523 -8.850 -0.196 1.00 96.12 109 ARG A CA 1
ATOM 805 C C . ARG A 1 109 ? -4.103 -8.568 0.296 1.00 96.12 109 ARG A C 1
ATOM 807 O O . ARG A 1 109 ? -3.934 -8.045 1.398 1.00 96.12 109 ARG A O 1
ATOM 814 N N . VAL A 1 110 ? -3.083 -8.856 -0.517 1.00 96.81 110 VAL A N 1
ATOM 815 C CA . VAL A 1 110 ? -1.662 -8.620 -0.170 1.00 96.81 110 VAL A CA 1
ATOM 816 C C . VAL A 1 110 ? -1.447 -7.224 0.407 1.00 96.81 110 VAL A C 1
ATOM 818 O O . VAL A 1 110 ? -0.892 -7.079 1.499 1.00 96.81 110 VAL A O 1
ATOM 821 N N . TRP A 1 111 ? -1.946 -6.200 -0.284 1.00 96.56 111 TRP A N 1
ATOM 822 C CA . TRP A 1 111 ? -1.772 -4.815 0.144 1.00 96.56 111 TRP A CA 1
ATOM 823 C C . TRP A 1 111 ? -2.459 -4.489 1.479 1.00 96.56 111 TRP A C 1
ATOM 825 O O . TRP A 1 111 ? -1.988 -3.627 2.216 1.00 96.56 111 TRP A O 1
ATOM 835 N N . GLU A 1 112 ? -3.543 -5.186 1.834 1.00 95.94 112 GLU A N 1
ATOM 836 C CA . GLU A 1 112 ? -4.240 -4.989 3.111 1.00 95.94 112 GLU A CA 1
ATOM 837 C C . GLU A 1 112 ? -3.436 -5.508 4.298 1.00 95.94 112 GLU A C 1
ATOM 839 O O . GLU A 1 112 ? -3.733 -5.159 5.435 1.00 95.94 112 GLU A O 1
ATOM 844 N N . THR A 1 113 ? -2.421 -6.335 4.047 1.00 96.00 113 THR A N 1
ATOM 845 C CA . THR A 1 113 ? -1.515 -6.807 5.094 1.00 96.00 113 THR A CA 1
ATOM 846 C C . THR A 1 113 ? -0.332 -5.875 5.302 1.00 96.00 113 THR A C 1
ATOM 848 O O . THR A 1 113 ? 0.396 -6.044 6.264 1.00 96.00 113 THR A O 1
ATOM 851 N N . TRP A 1 114 ? -0.102 -4.872 4.460 1.00 97.44 114 TRP A N 1
ATOM 852 C CA . TRP A 1 114 ? 0.988 -3.912 4.662 1.00 97.44 114 TRP A CA 1
ATOM 853 C C . TRP A 1 114 ? 0.774 -3.050 5.910 1.00 97.44 114 TRP A C 1
ATOM 855 O O . TRP A 1 114 ? -0.346 -2.969 6.419 1.00 97.44 114 TRP A O 1
ATOM 865 N N . LYS A 1 115 ? 1.835 -2.422 6.431 1.00 96.50 115 LYS A N 1
ATOM 866 C CA . LYS A 1 115 ? 1.711 -1.568 7.621 1.00 96.50 115 LYS A CA 1
ATOM 867 C C . LYS A 1 115 ? 0.917 -0.312 7.303 1.00 96.50 115 LYS A C 1
ATOM 869 O O . LYS A 1 115 ? 1.222 0.367 6.324 1.00 96.50 115 LYS A O 1
ATOM 874 N N . GLU A 1 116 ? -0.078 0.004 8.123 1.00 93.69 116 GLU A N 1
ATOM 875 C CA . GLU A 1 116 ? -0.754 1.300 8.059 1.00 93.69 116 GLU A CA 1
ATOM 876 C C . GLU A 1 116 ? 0.181 2.402 8.575 1.00 93.69 116 GLU A C 1
ATOM 878 O O . GLU A 1 116 ? 1.016 2.174 9.451 1.00 93.69 116 GLU A O 1
ATOM 883 N N . ALA A 1 117 ? 0.045 3.611 8.043 1.00 92.00 117 ALA A N 1
ATOM 884 C CA . ALA A 1 117 ? 0.796 4.781 8.471 1.00 92.00 117 ALA A CA 1
ATOM 885 C C . ALA A 1 117 ? 0.772 5.013 9.999 1.00 92.00 117 ALA A C 1
ATOM 887 O O . ALA A 1 117 ? 1.808 5.356 10.555 1.00 92.00 117 ALA A O 1
ATOM 888 N N . PHE A 1 118 ? -0.340 4.781 10.705 1.00 89.56 118 PHE A N 1
ATOM 889 C CA . PHE A 1 118 ? -0.413 4.910 12.168 1.00 89.56 118 PHE A CA 1
ATOM 890 C C . PHE A 1 118 ? 0.433 3.864 12.909 1.00 89.56 118 PHE A C 1
ATOM 892 O O . PHE A 1 118 ? 0.706 4.039 14.093 1.00 89.56 118 PHE A O 1
ATOM 899 N N . GLU A 1 119 ? 0.797 2.748 12.263 1.00 93.38 119 GLU A N 1
ATOM 900 C CA . GLU A 1 119 ? 1.712 1.750 12.834 1.00 93.38 119 GLU A CA 1
ATOM 901 C C . GLU A 1 119 ? 3.176 2.196 12.716 1.00 93.38 119 GLU A C 1
ATOM 903 O O . GLU A 1 119 ? 4.029 1.639 13.403 1.00 93.38 119 GLU A O 1
ATOM 908 N N . ILE A 1 120 ? 3.465 3.151 11.825 1.00 94.44 120 ILE A N 1
ATOM 909 C CA . ILE A 1 120 ? 4.816 3.616 11.481 1.00 94.44 120 ILE A CA 1
ATOM 910 C C . ILE A 1 120 ? 5.097 4.965 12.144 1.00 94.44 120 ILE A C 1
ATOM 912 O O . ILE A 1 120 ? 6.108 5.127 12.817 1.00 94.44 120 ILE A O 1
ATOM 916 N N . TYR A 1 121 ? 4.187 5.920 11.974 1.00 91.81 121 TYR A N 1
ATOM 917 C CA . TYR A 1 121 ? 4.285 7.276 12.499 1.00 91.81 121 TYR A CA 1
ATOM 918 C C . TYR A 1 121 ? 3.536 7.357 13.828 1.00 91.81 121 TYR A C 1
ATOM 920 O O . TYR A 1 121 ? 2.358 7.721 13.883 1.00 91.81 121 TYR A O 1
ATOM 928 N N . LEU A 1 122 ? 4.214 6.950 14.900 1.00 90.50 122 LEU A N 1
ATOM 929 C CA . LEU A 1 122 ? 3.649 6.978 16.246 1.00 90.50 122 LEU A CA 1
ATOM 930 C C . LEU A 1 122 ? 3.528 8.428 16.759 1.00 90.50 122 LEU A C 1
ATOM 932 O O . LEU A 1 122 ? 4.378 9.254 16.423 1.00 90.50 122 LEU A O 1
ATOM 936 N N . PRO A 1 123 ? 2.517 8.761 17.591 1.00 85.81 123 PRO A N 1
ATOM 937 C CA . PRO A 1 123 ? 2.285 10.138 18.048 1.00 85.81 123 PRO A CA 1
ATOM 938 C C . PRO A 1 123 ? 3.467 10.797 18.771 1.00 85.81 123 PRO A C 1
ATOM 940 O O . PRO A 1 123 ? 3.605 12.016 18.742 1.00 85.81 123 PRO A O 1
ATOM 943 N N . ASP A 1 124 ? 4.312 10.006 19.428 1.00 87.19 124 ASP A N 1
ATOM 944 C CA . ASP A 1 124 ? 5.511 10.462 20.136 1.00 87.19 124 ASP A CA 1
ATOM 945 C C . ASP A 1 124 ? 6.786 10.400 19.275 1.00 87.19 124 ASP A C 1
ATOM 947 O O . ASP A 1 124 ? 7.878 10.700 19.760 1.00 87.19 124 ASP A O 1
ATOM 951 N N . GLY A 1 125 ? 6.668 10.002 18.002 1.00 88.31 125 GLY A N 1
ATOM 952 C CA . GLY A 1 125 ? 7.797 9.812 17.094 1.00 88.31 125 GLY A CA 1
ATOM 953 C C . GLY A 1 125 ? 8.750 8.695 17.530 1.00 88.31 125 GLY A C 1
ATOM 954 O O . GLY A 1 125 ? 9.922 8.719 17.143 1.00 88.31 125 GLY A O 1
ATOM 955 N N . SER A 1 126 ? 8.290 7.758 18.366 1.00 94.31 126 SER A N 1
ATOM 956 C CA . SER A 1 126 ? 9.079 6.605 18.804 1.00 94.31 126 SER A CA 1
ATOM 957 C C . SER A 1 126 ? 9.224 5.546 17.706 1.00 94.31 126 SER A C 1
ATOM 959 O O . SER A 1 126 ? 8.519 5.557 16.698 1.00 94.31 126 SER A O 1
ATOM 961 N N . GLN A 1 127 ? 10.188 4.639 17.898 1.00 96.38 127 GLN A N 1
ATOM 962 C CA . GLN A 1 127 ? 10.465 3.532 16.983 1.00 96.38 127 GLN A CA 1
ATOM 963 C C . GLN A 1 127 ? 9.206 2.670 16.782 1.00 96.38 127 GLN A C 1
ATOM 965 O O . GLN A 1 127 ? 8.695 2.117 17.763 1.00 96.38 127 GLN A O 1
ATOM 970 N N . PRO A 1 128 ? 8.724 2.489 15.540 1.00 96.62 128 PRO A N 1
ATOM 971 C CA . PRO A 1 128 ? 7.572 1.640 15.292 1.00 96.62 128 PRO A CA 1
ATOM 972 C C . PRO A 1 128 ? 7.894 0.154 15.514 1.00 96.62 128 PRO A C 1
ATOM 974 O O . PRO A 1 128 ? 9.053 -0.263 15.402 1.00 96.62 128 PRO A O 1
ATOM 977 N N . PRO A 1 129 ? 6.870 -0.682 15.777 1.00 96.69 129 PRO A N 1
ATOM 978 C CA . PRO A 1 129 ? 7.032 -2.129 15.853 1.00 96.69 129 PRO A CA 1
ATOM 979 C C . PRO A 1 129 ? 7.613 -2.722 14.555 1.00 96.69 129 PRO A C 1
ATOM 981 O O . PRO A 1 129 ? 7.342 -2.192 13.471 1.00 96.69 129 PRO A O 1
ATOM 984 N N . PRO A 1 130 ? 8.325 -3.866 14.629 1.00 96.19 130 PRO A N 1
ATOM 985 C CA . PRO A 1 130 ? 8.934 -4.507 13.460 1.00 96.19 130 PRO A CA 1
ATOM 986 C C . PRO A 1 130 ? 7.896 -4.888 12.393 1.00 96.19 130 PRO A C 1
ATOM 988 O O . PRO A 1 130 ? 6.694 -4.951 12.682 1.00 96.19 130 PRO A O 1
ATOM 991 N N . TRP A 1 131 ? 8.359 -5.168 11.166 1.00 96.19 131 TRP A N 1
ATOM 992 C CA . TRP A 1 131 ? 7.513 -5.465 9.997 1.00 96.19 131 TRP A CA 1
ATOM 993 C C . TRP A 1 131 ? 6.371 -6.445 10.318 1.00 96.19 131 TRP A C 1
ATOM 995 O O . TRP A 1 131 ? 5.198 -6.117 10.132 1.00 96.19 131 TRP A O 1
ATOM 1005 N N . ASP A 1 132 ? 6.701 -7.593 10.908 1.00 95.06 132 ASP A N 1
ATOM 1006 C CA . ASP A 1 132 ? 5.749 -8.678 11.181 1.00 95.06 132 ASP A CA 1
ATOM 1007 C C . ASP A 1 132 ? 4.900 -8.489 12.451 1.00 95.06 132 ASP A C 1
ATOM 1009 O O . ASP A 1 132 ? 4.041 -9.321 12.758 1.00 95.06 132 ASP A O 1
ATOM 1013 N N . ALA A 1 133 ? 5.087 -7.396 13.201 1.00 95.00 133 ALA A N 1
ATOM 1014 C CA . ALA A 1 133 ? 4.206 -7.079 14.322 1.00 95.00 133 ALA A CA 1
ATOM 1015 C C . ALA A 1 133 ? 2.773 -6.871 13.816 1.00 95.00 133 ALA A C 1
ATOM 1017 O O . ALA A 1 133 ? 2.565 -6.190 12.814 1.00 95.00 133 ALA A O 1
ATOM 1018 N N . ARG A 1 134 ? 1.781 -7.457 14.495 1.00 90.25 134 ARG A N 1
ATOM 1019 C CA . ARG A 1 134 ? 0.367 -7.363 14.101 1.00 90.25 134 ARG A CA 1
ATOM 1020 C C . ARG A 1 134 ? -0.178 -5.948 14.286 1.00 90.25 134 ARG A C 1
ATOM 1022 O O . ARG A 1 134 ? 0.203 -5.262 15.231 1.00 90.25 134 ARG A O 1
ATOM 1029 N N . GLU A 1 135 ? -1.123 -5.576 13.425 1.00 90.19 135 GLU A N 1
ATOM 1030 C CA . GLU A 1 135 ? -1.867 -4.324 13.560 1.00 90.19 135 GLU A CA 1
ATOM 1031 C C . GLU A 1 135 ? -2.596 -4.299 14.924 1.00 90.19 135 GLU A C 1
ATOM 1033 O O . GLU A 1 135 ? -3.286 -5.266 15.272 1.00 90.19 135 GLU A O 1
ATOM 1038 N N . PRO A 1 136 ? -2.444 -3.235 15.733 1.00 86.69 136 PRO A N 1
ATOM 1039 C CA . PRO A 1 136 ? -3.082 -3.146 17.039 1.00 86.69 136 PRO A CA 1
ATOM 1040 C C . PRO A 1 136 ? -4.591 -2.890 16.900 1.00 86.69 136 PRO A C 1
ATOM 1042 O O . PRO A 1 136 ? -5.031 -1.764 16.656 1.00 86.69 136 PRO A O 1
ATOM 1045 N N . ILE A 1 137 ? -5.393 -3.936 17.111 1.00 87.38 137 ILE A N 1
ATOM 1046 C CA . ILE A 1 137 ? -6.859 -3.853 17.161 1.00 87.38 137 ILE A CA 1
ATOM 1047 C C . ILE A 1 137 ? -7.319 -3.633 18.613 1.00 87.38 137 ILE A C 1
ATOM 1049 O O . ILE A 1 137 ? -6.978 -4.438 19.484 1.00 87.38 137 ILE A O 1
ATOM 1053 N N . PRO A 1 138 ? -8.095 -2.570 18.909 1.00 86.38 138 PRO A N 1
ATOM 1054 C CA . PRO A 1 138 ? -8.635 -2.342 20.247 1.00 86.38 138 PRO A CA 1
ATOM 1055 C C . PRO A 1 138 ? -9.486 -3.527 20.736 1.00 86.38 138 PRO A C 1
ATOM 1057 O O . PRO A 1 138 ? -10.245 -4.080 19.939 1.00 86.38 138 PRO A O 1
ATOM 1060 N N . PRO A 1 139 ? -9.463 -3.879 22.040 1.00 87.75 139 PRO A N 1
ATOM 1061 C CA . PRO A 1 139 ? -10.259 -4.991 22.575 1.00 87.75 139 PRO A CA 1
ATOM 1062 C C . PRO A 1 139 ? -11.763 -4.895 22.283 1.00 87.75 139 PRO A C 1
ATOM 1064 O O . PRO A 1 139 ? -12.414 -5.914 22.076 1.00 87.75 139 PRO A O 1
ATOM 1067 N N . ALA A 1 140 ? -12.307 -3.674 22.204 1.00 87.00 140 ALA A N 1
ATOM 1068 C CA . ALA A 1 140 ? -13.705 -3.418 21.842 1.00 87.00 140 ALA A CA 1
ATOM 1069 C C . ALA A 1 140 ? -14.078 -3.895 20.423 1.00 87.00 140 ALA A C 1
ATOM 1071 O O . ALA A 1 140 ? -15.255 -4.045 20.115 1.00 87.00 140 ALA A O 1
ATOM 1072 N N . CYS A 1 141 ? -13.081 -4.148 19.576 1.00 85.38 141 CYS A N 1
ATOM 1073 C CA . CYS A 1 141 ? -13.220 -4.606 18.201 1.00 85.38 141 CYS A CA 1
ATOM 1074 C C . CYS A 1 141 ? -12.627 -6.006 17.987 1.00 85.38 141 CYS A C 1
ATOM 1076 O O . CYS A 1 141 ? -12.120 -6.313 16.905 1.00 85.38 141 CYS A O 1
ATOM 1078 N N . ALA A 1 142 ? -12.644 -6.856 19.017 1.00 84.69 142 ALA A N 1
ATOM 1079 C CA . ALA A 1 142 ? -12.183 -8.234 18.895 1.00 84.69 142 ALA A CA 1
ATOM 1080 C C . ALA A 1 142 ? -12.857 -8.937 17.699 1.00 84.69 142 ALA A C 1
ATOM 1082 O O . ALA A 1 142 ? -14.079 -8.944 17.577 1.00 84.69 142 ALA A O 1
ATOM 1083 N N . GLY A 1 143 ? -12.044 -9.518 16.812 1.00 82.25 143 GLY A N 1
ATOM 1084 C CA . GLY A 1 143 ? -12.510 -10.186 15.592 1.00 82.25 143 GLY A CA 1
ATOM 1085 C C . GLY A 1 143 ? -12.530 -9.312 14.332 1.00 82.25 143 GLY A C 1
ATOM 1086 O O . GLY A 1 143 ? -12.710 -9.854 13.245 1.00 82.25 143 GLY A O 1
ATOM 1087 N N . ALA A 1 144 ? -12.297 -7.998 14.435 1.00 86.75 144 ALA A N 1
ATOM 1088 C CA . ALA A 1 144 ? -12.087 -7.160 13.257 1.00 86.75 144 ALA A CA 1
ATOM 1089 C C . ALA A 1 144 ? -10.782 -7.536 12.537 1.00 86.75 144 ALA A C 1
ATOM 1091 O O . ALA A 1 144 ? -9.769 -7.828 13.176 1.00 86.75 144 ALA A O 1
ATOM 1092 N N . SER A 1 145 ? -10.798 -7.483 11.204 1.00 86.12 145 SER A N 1
ATOM 1093 C CA . SER A 1 145 ? -9.617 -7.794 10.384 1.00 86.12 145 SER A CA 1
ATOM 1094 C C . SER A 1 145 ? -8.619 -6.636 10.335 1.00 86.12 145 SER A C 1
ATOM 1096 O O . SER A 1 145 ? -7.427 -6.855 10.146 1.00 86.12 145 SER A O 1
ATOM 1098 N N . LYS A 1 146 ? -9.112 -5.403 10.493 1.00 89.06 146 LYS A N 1
ATOM 1099 C CA . LYS A 1 146 ? -8.322 -4.168 10.479 1.00 89.06 146 LYS A CA 1
ATOM 1100 C C . LYS A 1 146 ? -9.029 -3.045 11.228 1.00 89.06 146 LYS A C 1
ATOM 1102 O O . LYS A 1 146 ? -10.225 -3.145 11.526 1.00 89.06 146 LYS A O 1
ATOM 1107 N N . ARG A 1 147 ? -8.310 -1.955 11.475 1.00 89.88 147 ARG A N 1
ATOM 1108 C CA . ARG A 1 147 ? -8.835 -0.707 12.021 1.00 89.88 147 ARG A CA 1
ATOM 1109 C C . ARG A 1 147 ? -8.840 0.395 10.963 1.00 89.88 147 ARG A C 1
ATOM 1111 O O . ARG A 1 147 ? -7.856 0.627 10.272 1.00 89.88 147 ARG A O 1
ATOM 1118 N N . LEU A 1 148 ? -9.947 1.125 10.887 1.00 89.12 148 LEU A N 1
ATOM 1119 C CA . LEU A 1 148 ? -10.121 2.292 10.031 1.00 89.12 148 LEU A CA 1
ATOM 1120 C C . LEU A 1 148 ? -10.286 3.534 10.905 1.00 89.12 148 LEU A C 1
ATOM 1122 O O . LEU A 1 148 ? -11.302 3.686 11.585 1.00 89.12 148 LEU A O 1
ATOM 1126 N N . VAL A 1 149 ? -9.282 4.412 10.878 1.00 83.88 149 VAL A N 1
ATOM 1127 C CA . VAL A 1 149 ? -9.246 5.641 11.694 1.00 83.88 149 VAL A CA 1
ATOM 1128 C C . VAL A 1 149 ? -9.427 6.911 10.861 1.00 83.88 149 VAL A C 1
ATOM 1130 O O . VAL A 1 149 ? -10.066 7.863 11.301 1.00 83.88 149 VAL A O 1
ATOM 1133 N N . ARG A 1 150 ? -8.933 6.926 9.616 1.00 84.62 150 ARG A N 1
ATOM 1134 C CA . ARG A 1 150 ? -8.862 8.150 8.806 1.00 84.62 150 ARG A CA 1
ATOM 1135 C C . ARG A 1 150 ? -10.203 8.442 8.140 1.00 84.62 150 ARG A C 1
ATOM 1137 O O . ARG A 1 150 ? -10.789 7.571 7.496 1.00 84.62 150 ARG A O 1
ATOM 1144 N N . THR A 1 151 ? -10.668 9.684 8.237 1.00 80.69 151 THR A N 1
ATOM 1145 C CA . THR A 1 151 ? -11.897 10.170 7.570 1.00 80.69 151 THR A CA 1
ATOM 1146 C C . THR A 1 151 ? -11.613 11.024 6.332 1.00 80.69 151 THR A C 1
ATOM 1148 O O . THR A 1 151 ? -12.533 11.371 5.591 1.00 80.69 151 THR A O 1
ATOM 1151 N N . ALA A 1 152 ? -10.338 11.319 6.074 1.00 74.56 152 ALA A N 1
ATOM 1152 C CA . ALA A 1 152 ? -9.862 12.124 4.960 1.00 74.56 152 ALA A CA 1
ATOM 1153 C C . ALA A 1 152 ? -8.636 11.475 4.301 1.00 74.56 152 ALA A C 1
ATOM 1155 O O . ALA A 1 152 ? -7.862 10.777 4.958 1.00 74.56 152 ALA A O 1
ATOM 1156 N N . LYS A 1 153 ? -8.428 11.753 3.006 1.00 63.91 153 LYS A N 1
ATOM 1157 C CA . LYS A 1 153 ? -7.201 11.360 2.278 1.00 63.91 153 LYS A CA 1
ATOM 1158 C C . LYS A 1 153 ? -5.952 12.098 2.769 1.00 63.91 153 LYS A C 1
ATOM 1160 O O . LYS A 1 153 ? -4.838 11.680 2.461 1.00 63.91 153 LYS A O 1
ATOM 1165 N N . VAL A 1 154 ? -6.179 13.195 3.485 1.00 61.28 154 VAL A N 1
ATOM 1166 C CA . VAL A 1 154 ? -5.195 14.139 3.991 1.00 61.28 154 VAL A CA 1
ATOM 1167 C C . VAL A 1 154 ? -5.658 14.520 5.391 1.00 61.28 154 VAL A C 1
ATOM 1169 O O . VAL A 1 154 ? -6.758 15.045 5.545 1.00 61.28 154 VAL A O 1
ATOM 1172 N N . SER A 1 155 ? -4.880 14.177 6.412 1.00 51.88 155 SER A N 1
ATOM 1173 C CA . SER A 1 155 ? -5.291 14.323 7.816 1.00 51.88 155 SER A CA 1
ATOM 1174 C C . SER A 1 155 ? -4.317 15.159 8.649 1.00 51.88 155 SER A C 1
ATOM 1176 O O . SER A 1 155 ? -4.446 15.191 9.865 1.00 51.88 155 SER A O 1
ATOM 1178 N N . ASP A 1 156 ? -3.359 15.835 8.009 1.00 52.09 156 ASP A N 1
ATOM 1179 C CA . ASP A 1 156 ? -2.418 16.751 8.658 1.00 52.09 156 ASP A CA 1
ATOM 1180 C C . ASP A 1 156 ? -2.427 18.112 7.938 1.00 52.09 156 ASP A C 1
ATOM 1182 O O . ASP A 1 156 ? -2.542 18.188 6.711 1.00 52.09 156 ASP A O 1
ATOM 1186 N N . VAL A 1 157 ? -2.298 19.191 8.710 1.00 45.06 157 VAL A N 1
ATOM 1187 C CA . VAL A 1 157 ? -2.175 20.585 8.260 1.00 45.06 157 VAL A CA 1
ATOM 1188 C C . VAL A 1 157 ? -0.989 20.764 7.306 1.00 45.06 157 VAL A C 1
ATOM 1190 O O . VAL A 1 157 ? -1.054 21.592 6.393 1.00 45.06 157 VAL A O 1
ATOM 1193 N N . VAL A 1 158 ? 0.079 19.978 7.483 1.00 47.03 158 VAL A N 1
ATOM 1194 C CA . VAL A 1 158 ? 1.237 19.966 6.572 1.00 47.03 158 VAL A CA 1
ATOM 1195 C C . VAL A 1 158 ? 0.897 19.261 5.249 1.00 47.03 158 VAL A C 1
ATOM 1197 O O . VAL A 1 158 ? 1.251 19.753 4.178 1.00 47.03 158 VAL A O 1
ATOM 1200 N N . ASP A 1 159 ? 0.128 18.172 5.302 1.00 46.88 159 ASP A N 1
ATOM 1201 C CA . ASP A 1 159 ? -0.251 17.364 4.133 1.00 46.88 159 ASP A CA 1
ATOM 1202 C C . ASP A 1 159 ? -1.326 18.063 3.260 1.00 46.88 159 ASP A C 1
ATOM 1204 O O . ASP A 1 159 ? -1.350 17.912 2.036 1.00 46.88 159 ASP A O 1
ATOM 1208 N N . LEU A 1 160 ? -2.155 18.933 3.861 1.00 42.62 160 LEU A N 1
ATOM 1209 C CA . LEU A 1 160 ? -3.147 19.780 3.166 1.00 42.62 160 LEU A CA 1
ATOM 1210 C C . LEU A 1 160 ? -2.528 20.832 2.238 1.00 42.62 160 LEU A C 1
ATOM 1212 O O . LEU A 1 160 ? -3.201 21.297 1.321 1.00 42.62 160 LEU A O 1
ATOM 1216 N N . LYS A 1 161 ? -1.264 21.210 2.458 1.00 40.66 161 LYS A N 1
ATOM 1217 C CA . LYS A 1 161 ? -0.555 22.189 1.617 1.00 40.66 161 LYS A CA 1
ATOM 1218 C C . LYS A 1 161 ? 0.259 21.544 0.493 1.00 40.66 161 LYS A C 1
ATOM 1220 O O . LYS A 1 161 ? 0.600 22.235 -0.462 1.00 40.66 161 LYS A O 1
ATOM 1225 N N . ALA A 1 162 ? 0.585 20.255 0.613 1.00 43.56 162 ALA A N 1
ATOM 1226 C CA . ALA A 1 162 ? 1.494 19.551 -0.293 1.00 43.56 162 ALA A CA 1
ATOM 1227 C C . ALA A 1 162 ? 0.779 18.724 -1.379 1.00 43.56 162 ALA A C 1
ATOM 1229 O O . ALA A 1 162 ? 1.361 18.462 -2.431 1.00 43.56 162 ALA A O 1
ATOM 1230 N N . GLN A 1 163 ? -0.475 18.319 -1.160 1.00 45.78 163 GLN A N 1
ATOM 1231 C CA . GLN A 1 163 ? -1.273 17.579 -2.146 1.00 45.78 163 GLN A CA 1
ATOM 1232 C C . GLN A 1 163 ? -2.279 18.503 -2.848 1.00 45.78 163 GLN A C 1
ATOM 1234 O O . GLN A 1 163 ? -2.732 19.482 -2.266 1.00 45.78 163 GLN A O 1
ATOM 1239 N N . ALA A 1 164 ? -2.650 18.180 -4.095 1.00 39.38 164 ALA A N 1
ATOM 1240 C CA . ALA A 1 164 ? -3.567 18.950 -4.950 1.00 39.38 164 ALA A CA 1
ATOM 1241 C C . ALA A 1 164 ? -5.042 18.907 -4.487 1.00 39.38 164 ALA A C 1
ATOM 1243 O O . ALA A 1 164 ? -5.954 18.621 -5.264 1.00 39.38 164 ALA A O 1
ATOM 1244 N N . LEU A 1 165 ? -5.286 19.167 -3.206 1.00 44.16 165 LEU A N 1
ATOM 1245 C CA . LEU A 1 165 ? -6.563 19.664 -2.721 1.00 44.16 165 LEU A CA 1
ATOM 1246 C C . LEU A 1 165 ? -6.467 21.193 -2.675 1.00 44.16 165 LEU A C 1
ATOM 1248 O O . LEU A 1 165 ? -5.380 21.727 -2.452 1.00 44.16 165 LEU A O 1
ATOM 1252 N N . PRO A 1 166 ? -7.571 21.925 -2.876 1.00 43.00 166 PRO A N 1
ATOM 1253 C CA . PRO A 1 166 ? -7.604 23.338 -2.552 1.00 43.00 166 PRO A CA 1
ATOM 1254 C C . PRO A 1 166 ? -7.188 23.512 -1.083 1.00 43.00 166 PRO A C 1
ATOM 1256 O O . PRO A 1 166 ? -7.933 23.174 -0.163 1.00 43.00 166 PRO A O 1
ATOM 1259 N N . ALA A 1 167 ? -5.975 24.023 -0.857 1.00 44.72 167 ALA A N 1
ATOM 1260 C CA . ALA A 1 167 ? -5.444 24.346 0.470 1.00 44.72 167 ALA A CA 1
ATOM 1261 C C . ALA A 1 167 ? -6.223 25.495 1.156 1.00 44.72 167 ALA A C 1
ATOM 1263 O O . ALA A 1 167 ? -5.829 25.969 2.219 1.00 44.72 167 ALA A O 1
ATOM 1264 N N . ASP A 1 168 ? -7.317 25.954 0.540 1.00 53.06 168 ASP A N 1
ATOM 1265 C CA . ASP A 1 168 ? -8.245 26.971 1.029 1.00 53.06 168 ASP A CA 1
ATOM 1266 C C . ASP A 1 168 ? -9.407 26.387 1.861 1.00 53.06 168 ASP A C 1
ATOM 1268 O O . ASP A 1 168 ? -10.230 27.145 2.373 1.00 53.06 168 ASP A O 1
ATOM 1272 N N . GLY A 1 169 ? -9.486 25.057 2.011 1.00 50.66 169 GLY A N 1
ATOM 1273 C CA . GLY A 1 169 ? -10.524 24.394 2.808 1.00 50.66 169 GLY A CA 1
ATOM 1274 C C . GLY A 1 169 ? -11.916 24.379 2.160 1.00 50.66 169 GLY A C 1
ATOM 1275 O O . GLY A 1 169 ? -12.900 24.100 2.845 1.00 50.66 169 GLY A O 1
ATOM 1276 N N . THR A 1 170 ? -12.025 24.668 0.858 1.00 52.50 170 THR A N 1
ATOM 1277 C CA . THR A 1 170 ? -13.315 24.740 0.138 1.00 52.50 170 THR A CA 1
ATOM 1278 C C . THR A 1 170 ? -13.950 23.384 -0.172 1.00 52.50 170 THR A C 1
ATOM 1280 O O . THR A 1 170 ? -15.151 23.321 -0.445 1.00 52.50 170 THR A O 1
ATOM 1283 N N . LEU A 1 171 ? -13.189 22.287 -0.102 1.00 52.12 171 LEU A N 1
ATOM 1284 C CA . LEU A 1 171 ? -13.727 20.930 -0.190 1.00 52.12 171 LEU A CA 1
ATOM 1285 C C . LEU A 1 171 ? -13.841 20.323 1.212 1.00 52.12 171 LEU A C 1
ATOM 1287 O O . LEU A 1 171 ? -12.891 20.426 1.991 1.00 52.12 171 LEU A O 1
ATOM 1291 N N . PRO A 1 172 ? -14.961 19.653 1.551 1.00 55.03 172 PRO A N 1
ATOM 1292 C CA . PRO A 1 172 ? -15.045 18.937 2.812 1.00 55.03 172 PRO A CA 1
ATOM 1293 C C . PRO A 1 172 ? -13.911 17.910 2.855 1.00 55.03 172 PRO A C 1
ATOM 1295 O O . PRO A 1 172 ? -13.801 17.063 1.969 1.00 55.03 172 PRO A O 1
ATOM 1298 N N . ALA A 1 173 ? -13.069 17.978 3.892 1.00 62.97 173 ALA A N 1
ATOM 1299 C CA . ALA A 1 173 ? -11.954 17.044 4.077 1.00 62.97 173 ALA A CA 1
ATOM 1300 C C . ALA A 1 173 ? -12.424 15.576 4.072 1.00 62.97 173 ALA A C 1
ATOM 1302 O O . ALA A 1 173 ? -11.670 14.665 3.737 1.00 62.97 173 ALA A O 1
ATOM 1303 N N . THR A 1 174 ? -13.698 15.357 4.406 1.00 73.94 174 THR A N 1
ATOM 1304 C CA . THR A 1 174 ? -14.334 14.045 4.477 1.00 73.94 174 THR A CA 1
ATOM 1305 C C . THR A 1 174 ? -15.329 13.848 3.334 1.00 73.94 174 THR A C 1
ATOM 1307 O O . THR A 1 174 ? -16.104 14.744 2.996 1.00 73.94 174 THR A O 1
ATOM 1310 N N . LEU A 1 175 ? -15.325 12.651 2.741 1.00 82.94 175 LEU A N 1
ATOM 1311 C CA . LEU A 1 175 ? -16.321 12.249 1.746 1.00 82.94 175 LEU A CA 1
ATOM 1312 C C . LEU A 1 175 ? -17.412 11.410 2.407 1.00 82.94 175 LEU A C 1
ATOM 1314 O O . LEU A 1 175 ? -17.150 10.649 3.340 1.00 82.94 175 LEU A O 1
ATOM 1318 N N . LYS A 1 176 ? -18.632 11.534 1.888 1.00 86.94 176 LYS A N 1
ATOM 1319 C CA . LYS A 1 176 ? -19.769 10.687 2.248 1.00 86.94 176 LYS A CA 1
ATOM 1320 C C . LYS A 1 176 ? -20.251 9.921 1.024 1.00 86.94 176 LYS A C 1
ATOM 1322 O O . LYS A 1 176 ? -20.164 10.433 -0.092 1.00 86.94 176 LYS A O 1
ATOM 1327 N N . ASP A 1 177 ? -20.747 8.709 1.236 1.00 87.19 177 ASP A N 1
ATOM 1328 C CA . ASP A 1 177 ? -21.450 7.964 0.196 1.00 87.19 177 ASP A CA 1
ATOM 1329 C C . ASP A 1 177 ? -22.836 8.574 -0.094 1.00 87.19 177 ASP A C 1
ATOM 1331 O O . ASP A 1 177 ? -23.261 9.555 0.525 1.00 87.19 177 ASP A O 1
ATOM 1335 N N . GLN A 1 178 ? -23.556 7.997 -1.058 1.00 88.56 178 GLN A N 1
ATOM 1336 C CA . GLN A 1 178 ? -24.888 8.472 -1.449 1.00 88.56 178 GLN A CA 1
ATOM 1337 C C . GLN A 1 178 ? -25.935 8.328 -0.329 1.00 88.56 178 GLN A C 1
ATOM 1339 O O . GLN A 1 178 ? -26.978 8.976 -0.384 1.00 88.56 178 GLN A O 1
ATOM 1344 N N . GLN A 1 179 ? -25.652 7.518 0.692 1.00 87.44 179 GLN A N 1
ATOM 1345 C CA . GLN A 1 179 ? -26.476 7.304 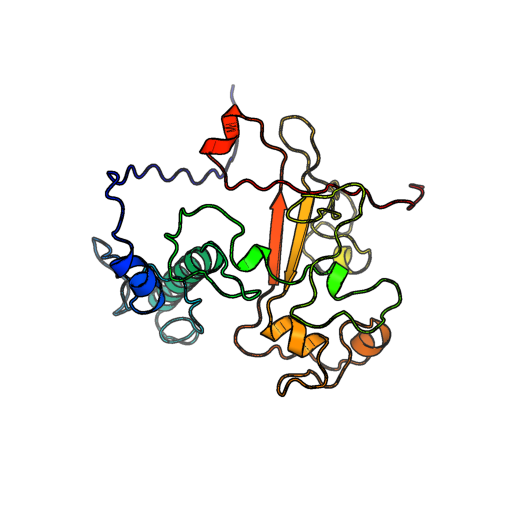1.879 1.00 87.44 179 GLN A CA 1
ATOM 1346 C C . GLN A 1 179 ? -26.050 8.215 3.048 1.00 87.44 179 GLN A C 1
ATOM 1348 O O . GLN A 1 179 ? -26.612 8.132 4.138 1.00 87.44 179 GLN A O 1
ATOM 1353 N N . GLY A 1 180 ? -25.072 9.103 2.839 1.00 88.25 180 GLY A N 1
ATOM 1354 C CA . GLY A 1 180 ? -24.589 10.045 3.846 1.00 88.25 180 GLY A CA 1
ATOM 1355 C C . GLY A 1 180 ? -23.615 9.448 4.868 1.00 88.25 180 GLY A C 1
ATOM 1356 O O . GLY A 1 180 ? -23.258 10.142 5.828 1.00 88.25 180 GLY A O 1
ATOM 1357 N N . ARG A 1 181 ? -23.161 8.203 4.680 1.00 88.19 181 ARG A N 1
ATOM 1358 C CA . ARG A 1 181 ? -22.187 7.532 5.556 1.00 88.19 181 ARG A CA 1
ATOM 1359 C C . ARG A 1 181 ? -20.775 7.975 5.198 1.00 88.19 181 ARG A C 1
ATOM 1361 O O . ARG A 1 181 ? -20.456 8.157 4.027 1.00 88.19 181 ARG A O 1
ATOM 1368 N N . LEU A 1 182 ? -19.922 8.158 6.203 1.00 88.00 182 LEU A N 1
ATOM 1369 C CA . LEU A 1 182 ? -18.540 8.590 5.986 1.00 88.00 182 LEU A CA 1
ATOM 1370 C C . LEU A 1 182 ? -17.722 7.512 5.270 1.00 88.00 182 LEU A C 1
ATOM 1372 O O . LEU A 1 182 ? -17.739 6.344 5.659 1.00 88.00 182 LEU A O 1
ATOM 1376 N N . VAL A 1 183 ? -16.952 7.942 4.274 1.00 89.69 183 VAL A N 1
ATOM 1377 C CA . VAL A 1 183 ? -15.891 7.142 3.664 1.00 89.69 183 VAL A CA 1
ATOM 1378 C C . VAL A 1 183 ? -14.677 7.168 4.590 1.00 89.69 183 VAL A C 1
ATOM 1380 O O . VAL A 1 183 ? -14.261 8.229 5.061 1.00 89.69 183 VAL A O 1
ATOM 1383 N N . ARG A 1 184 ? -14.109 5.994 4.853 1.00 88.69 184 ARG A N 1
ATOM 1384 C CA . ARG A 1 184 ? -12.879 5.823 5.629 1.00 88.69 184 ARG A CA 1
ATOM 1385 C C . ARG A 1 184 ? -11.700 5.597 4.699 1.00 88.69 184 ARG A C 1
ATOM 1387 O O . ARG A 1 184 ? -11.868 5.052 3.614 1.00 88.69 184 ARG A O 1
ATOM 1394 N N . TYR A 1 185 ? -10.510 5.986 5.127 1.00 87.94 185 TYR A N 1
ATOM 1395 C CA . TYR A 1 185 ? -9.291 5.837 4.341 1.00 87.94 185 TYR A CA 1
ATOM 1396 C C . TYR A 1 185 ? -8.230 5.066 5.110 1.00 87.94 185 TYR A C 1
ATOM 1398 O O . TYR A 1 185 ? -8.215 5.054 6.341 1.00 87.94 185 TYR A O 1
ATOM 1406 N N . GLU A 1 186 ? -7.320 4.463 4.362 1.00 89.62 186 GLU A N 1
ATOM 1407 C CA . GLU A 1 186 ? -6.084 3.902 4.893 1.00 89.62 186 GLU A CA 1
ATOM 1408 C C . GLU A 1 186 ? -4.926 4.243 3.961 1.00 89.62 186 GLU A C 1
ATOM 1410 O O . GLU A 1 186 ? -5.102 4.378 2.744 1.00 89.62 186 GLU A O 1
ATOM 1415 N N . ILE A 1 187 ? -3.753 4.405 4.559 1.00 90.75 187 ILE A N 1
ATOM 1416 C CA . ILE A 1 187 ? -2.486 4.605 3.871 1.00 90.75 187 ILE A CA 1
ATOM 1417 C C . ILE A 1 187 ? -1.573 3.473 4.323 1.00 90.75 187 ILE A C 1
ATOM 1419 O O . ILE A 1 187 ? -1.209 3.414 5.495 1.00 90.75 187 ILE A O 1
ATOM 1423 N N . ARG A 1 188 ? -1.223 2.565 3.412 1.00 95.50 188 ARG A N 1
ATOM 1424 C CA . ARG A 1 188 ? -0.401 1.392 3.721 1.00 95.50 188 ARG A CA 1
ATOM 1425 C C . ARG A 1 188 ? 0.921 1.409 2.970 1.00 95.50 188 ARG A C 1
ATOM 1427 O O . ARG A 1 188 ? 0.957 1.773 1.796 1.00 95.50 188 ARG A O 1
ATOM 1434 N N . LEU A 1 189 ? 1.990 1.014 3.653 1.00 97.50 189 LEU A N 1
ATOM 1435 C CA . LEU A 1 189 ? 3.365 1.036 3.163 1.00 97.50 189 LEU A CA 1
ATOM 1436 C C . LEU A 1 189 ? 3.909 -0.392 3.129 1.00 97.50 189 LEU A C 1
ATOM 1438 O O . LEU A 1 189 ? 3.807 -1.132 4.114 1.00 97.50 189 LEU A O 1
ATOM 1442 N N . ASN A 1 190 ? 4.471 -0.786 1.989 1.00 96.75 190 ASN A N 1
ATOM 1443 C CA . ASN A 1 190 ? 5.044 -2.116 1.832 1.00 96.75 190 ASN A CA 1
ATOM 1444 C C . ASN A 1 190 ? 6.403 -2.253 2.539 1.00 96.75 190 ASN A C 1
ATOM 1446 O O . ASN A 1 190 ? 6.948 -1.290 3.078 1.00 96.75 190 ASN A O 1
ATOM 1450 N N . ARG A 1 191 ? 6.953 -3.471 2.543 1.00 96.25 191 ARG A N 1
ATOM 1451 C CA . ARG A 1 191 ? 8.161 -3.800 3.304 1.00 96.25 191 ARG A CA 1
ATOM 1452 C C . ARG A 1 191 ? 9.395 -2.971 2.913 1.00 96.25 191 ARG A C 1
ATOM 1454 O O . ARG A 1 191 ? 9.955 -2.373 3.826 1.00 96.25 191 ARG A O 1
ATOM 1461 N N . PRO A 1 192 ? 9.794 -2.856 1.626 1.00 96.12 192 PRO A N 1
ATOM 1462 C CA . PRO A 1 192 ? 10.939 -2.022 1.245 1.00 96.12 192 PRO A CA 1
ATOM 1463 C C . PRO A 1 192 ? 10.813 -0.574 1.728 1.00 96.12 192 PRO A C 1
ATOM 1465 O O . PRO A 1 192 ? 11.773 -0.002 2.240 1.00 96.12 192 PRO A O 1
ATOM 1468 N N . LEU A 1 193 ? 9.607 -0.005 1.630 1.00 96.88 193 LEU A N 1
ATOM 1469 C CA . LEU A 1 193 ? 9.353 1.355 2.081 1.00 96.88 193 LEU A CA 1
ATOM 1470 C C . LEU A 1 193 ? 9.414 1.473 3.613 1.00 96.88 193 LEU A C 1
ATOM 1472 O O . LEU A 1 193 ? 10.022 2.405 4.133 1.00 96.88 193 LEU A O 1
ATOM 1476 N N . PHE A 1 194 ? 8.817 0.528 4.344 1.00 97.50 194 PHE A N 1
ATOM 1477 C CA . PHE A 1 194 ? 8.887 0.487 5.807 1.00 97.50 194 PHE A CA 1
ATOM 1478 C C . PHE A 1 194 ? 10.331 0.376 6.306 1.00 97.50 194 PHE A C 1
ATOM 1480 O O . PHE A 1 194 ? 10.736 1.136 7.185 1.00 97.50 194 PHE A O 1
ATOM 1487 N N . GLU A 1 195 ? 11.105 -0.549 5.742 1.00 97.25 195 GLU A N 1
ATOM 1488 C CA . GLU A 1 195 ? 12.488 -0.787 6.148 1.00 97.25 195 GLU A CA 1
ATOM 1489 C C . GLU A 1 195 ? 13.367 0.443 5.904 1.00 97.25 195 GLU A C 1
ATOM 1491 O O . GLU A 1 195 ? 14.118 0.847 6.790 1.00 97.25 195 GLU A O 1
ATOM 1496 N N . TYR A 1 196 ? 13.199 1.106 4.757 1.00 96.94 196 TYR A N 1
ATOM 1497 C CA . TYR A 1 196 ? 13.889 2.360 4.459 1.00 96.94 196 TYR A CA 1
ATOM 1498 C C . TYR A 1 196 ? 13.590 3.462 5.489 1.00 96.94 196 TYR A C 1
ATOM 1500 O O . TYR A 1 196 ? 14.488 4.206 5.896 1.00 96.94 196 TYR A O 1
ATOM 1508 N N . ILE A 1 197 ? 12.328 3.561 5.922 1.00 96.75 197 ILE A N 1
ATOM 1509 C CA . ILE A 1 197 ? 11.851 4.595 6.850 1.00 96.75 197 ILE A CA 1
ATOM 1510 C C . ILE A 1 197 ? 12.272 4.314 8.297 1.00 96.75 197 ILE A C 1
ATOM 1512 O O . ILE A 1 197 ? 12.534 5.261 9.041 1.00 96.75 197 ILE A O 1
ATOM 1516 N N . ALA A 1 198 ? 12.273 3.047 8.718 1.00 96.25 198 ALA A N 1
ATOM 1517 C CA . ALA A 1 198 ? 12.224 2.708 10.137 1.00 96.25 198 ALA A CA 1
ATOM 1518 C C . ALA A 1 198 ? 13.143 1.580 10.605 1.00 96.25 198 ALA A C 1
ATOM 1520 O O . ALA A 1 198 ? 13.235 1.388 11.816 1.00 96.25 198 ALA A O 1
ATOM 1521 N N . ASP A 1 199 ? 13.798 0.829 9.720 1.00 95.81 199 ASP A N 1
ATOM 1522 C CA . ASP A 1 199 ? 14.590 -0.330 10.138 1.00 95.81 199 ASP A CA 1
ATOM 1523 C C . ASP A 1 199 ? 16.100 -0.079 10.003 1.00 95.81 199 ASP A C 1
ATOM 1525 O O . ASP A 1 199 ? 16.651 -0.284 8.922 1.00 95.81 199 ASP A O 1
ATOM 1529 N N . PRO A 1 200 ? 16.809 0.290 11.089 1.00 94.12 200 PRO A N 1
ATOM 1530 C CA . PRO A 1 200 ? 18.254 0.509 11.049 1.00 94.12 200 PRO A CA 1
ATOM 1531 C C . PRO A 1 200 ? 19.071 -0.761 10.769 1.00 94.12 200 PRO A C 1
ATOM 1533 O O . PRO A 1 200 ? 20.270 -0.654 10.510 1.00 94.12 200 PRO A O 1
ATOM 1536 N N . ALA A 1 201 ? 18.467 -1.954 10.838 1.00 93.94 201 ALA A N 1
ATOM 1537 C CA . ALA A 1 201 ? 19.124 -3.206 10.471 1.00 93.94 201 ALA A CA 1
ATOM 1538 C C . ALA A 1 201 ? 18.992 -3.534 8.973 1.00 93.94 201 ALA A C 1
ATOM 1540 O O . ALA A 1 201 ? 19.699 -4.419 8.483 1.00 93.94 201 ALA A O 1
ATOM 1541 N N . SER A 1 202 ? 18.113 -2.843 8.239 1.00 93.12 202 SER A N 1
ATOM 1542 C CA . SER A 1 202 ? 17.961 -3.057 6.802 1.00 93.12 202 SER A CA 1
ATOM 1543 C C . SER A 1 202 ? 19.164 -2.490 6.038 1.00 93.12 202 SER A C 1
ATOM 1545 O O . SER A 1 202 ? 19.576 -1.355 6.291 1.00 93.12 202 SER A O 1
ATOM 1547 N N . PRO A 1 203 ? 19.707 -3.211 5.036 1.00 91.56 203 PRO A N 1
ATOM 1548 C CA . PRO A 1 203 ? 20.733 -2.660 4.146 1.00 91.56 203 PRO A CA 1
ATOM 1549 C C . PRO A 1 203 ? 20.213 -1.484 3.307 1.00 91.56 203 PRO A C 1
ATOM 1551 O O . PRO A 1 203 ? 21.001 -0.762 2.701 1.00 91.56 203 PRO A O 1
ATOM 1554 N N . HIS A 1 204 ? 18.893 -1.308 3.261 1.00 89.12 204 HIS A N 1
ATOM 1555 C CA . HIS A 1 204 ? 18.216 -0.230 2.562 1.00 89.12 204 HIS A CA 1
ATOM 1556 C C . HIS A 1 204 ? 17.758 0.884 3.505 1.00 89.12 204 HIS A C 1
ATOM 1558 O O . HIS A 1 204 ? 16.968 1.718 3.091 1.00 89.12 204 HIS A O 1
ATOM 1564 N N . TYR A 1 205 ? 18.202 0.914 4.762 1.00 94.44 205 TYR A N 1
ATOM 1565 C CA . TYR A 1 205 ? 17.842 1.990 5.680 1.00 94.44 205 TYR A CA 1
ATOM 1566 C C . TYR A 1 205 ? 18.305 3.354 5.156 1.00 94.44 205 TYR A C 1
ATOM 1568 O O . TYR A 1 205 ? 19.434 3.495 4.685 1.00 94.44 205 TYR A O 1
ATOM 1576 N N . SER A 1 206 ? 17.466 4.381 5.297 1.00 93.88 206 SER A N 1
ATOM 1577 C CA . SER A 1 206 ? 17.799 5.742 4.850 1.00 93.88 206 SER A CA 1
ATOM 1578 C C . SER A 1 206 ? 18.979 6.381 5.599 1.00 93.88 206 SER A C 1
ATOM 1580 O O . SER A 1 206 ? 19.507 7.404 5.171 1.00 93.88 206 SER A O 1
ATOM 1582 N N . GLY A 1 207 ? 19.375 5.807 6.741 1.00 93.44 207 GLY A N 1
ATOM 1583 C CA . GLY A 1 207 ? 20.329 6.403 7.677 1.00 93.44 207 GLY A CA 1
ATOM 1584 C C . GLY A 1 207 ? 19.684 7.381 8.666 1.00 93.44 207 GLY A C 1
ATOM 1585 O O . GLY A 1 207 ? 20.335 7.773 9.633 1.00 93.44 207 GLY A O 1
ATOM 1586 N N . LEU A 1 208 ? 18.405 7.725 8.478 1.00 94.44 208 LEU A N 1
ATOM 1587 C CA . LEU A 1 208 ? 17.614 8.580 9.362 1.00 94.44 208 LEU A CA 1
ATOM 1588 C C . LEU A 1 208 ? 16.342 7.858 9.815 1.00 94.44 208 LEU A C 1
ATOM 1590 O O . LEU A 1 208 ? 15.732 7.092 9.074 1.00 94.44 208 LEU A O 1
ATOM 1594 N N . ALA A 1 209 ? 15.895 8.148 11.034 1.00 95.25 209 ALA A N 1
ATOM 1595 C CA . ALA A 1 209 ? 14.624 7.639 11.539 1.00 95.25 209 ALA A CA 1
ATOM 1596 C C . ALA A 1 209 ? 13.468 8.453 10.937 1.00 95.25 209 ALA A C 1
ATOM 1598 O O . ALA A 1 209 ? 12.873 9.289 11.611 1.00 95.25 209 ALA A O 1
ATOM 1599 N N . LEU A 1 210 ? 13.156 8.243 9.655 1.00 95.06 210 LEU A N 1
ATOM 1600 C CA . LEU A 1 210 ? 12.191 9.061 8.902 1.00 95.06 210 LEU A CA 1
ATOM 1601 C C . LEU A 1 210 ? 10.744 8.953 9.416 1.00 95.06 210 LEU A C 1
ATOM 1603 O O . LEU A 1 210 ? 9.889 9.728 8.993 1.00 95.06 210 LEU A O 1
ATOM 1607 N N . TYR A 1 211 ? 10.458 8.021 10.329 1.00 93.12 211 TYR A N 1
ATOM 1608 C CA . TYR A 1 211 ? 9.203 7.979 11.087 1.00 93.12 211 TYR A CA 1
ATOM 1609 C C . TYR A 1 211 ? 9.099 9.085 12.154 1.00 93.12 211 TYR A C 1
ATOM 1611 O O . TYR A 1 211 ? 8.006 9.379 12.637 1.00 93.12 211 TYR A O 1
ATOM 1619 N N . ASN A 1 212 ? 10.220 9.700 12.535 1.00 93.44 212 ASN A N 1
ATOM 1620 C CA . ASN A 1 212 ? 10.292 10.792 13.493 1.00 93.44 212 ASN A CA 1
ATOM 1621 C C . ASN A 1 212 ? 10.394 12.134 12.754 1.00 93.44 212 ASN A C 1
ATOM 1623 O O . ASN A 1 212 ? 11.344 12.365 12.007 1.00 93.44 212 ASN A O 1
ATOM 1627 N N . GLY A 1 213 ? 9.456 13.052 13.002 1.00 87.69 213 GLY A N 1
ATOM 1628 C CA . GLY A 1 213 ? 9.405 14.341 12.300 1.00 87.69 213 GLY A CA 1
ATOM 1629 C C . GLY A 1 213 ? 10.644 15.231 12.488 1.00 87.69 213 GLY A C 1
ATOM 1630 O O . GLY A 1 213 ? 10.985 15.994 11.587 1.00 87.69 213 GLY A O 1
ATOM 1631 N N . ILE A 1 214 ? 11.355 15.118 13.618 1.00 91.50 214 ILE A N 1
ATOM 1632 C CA . ILE A 1 214 ? 12.598 15.869 13.869 1.00 91.50 214 ILE A CA 1
ATOM 1633 C C . ILE A 1 214 ? 13.737 15.321 13.010 1.00 91.50 214 ILE A C 1
ATOM 1635 O O . ILE A 1 214 ? 14.516 16.098 12.465 1.00 91.50 214 ILE A O 1
ATOM 1639 N N . G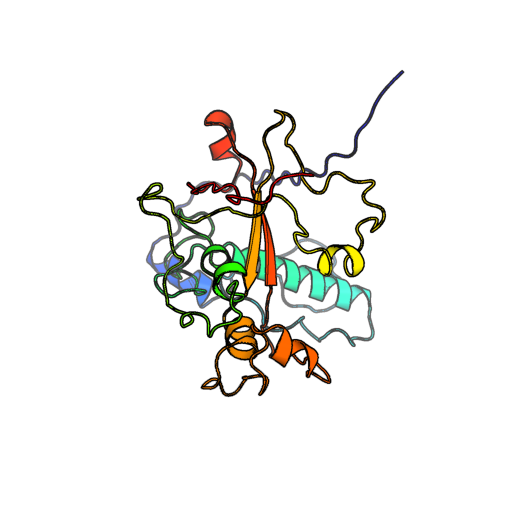LU A 1 215 ? 13.844 13.999 12.876 1.00 93.56 215 GLU A N 1
ATOM 1640 C CA . GLU A 1 215 ? 14.862 13.372 12.027 1.00 93.56 215 GLU A CA 1
ATOM 1641 C C . GLU A 1 215 ? 14.525 13.534 10.543 1.00 93.56 215 GLU A C 1
ATOM 1643 O O . GLU A 1 215 ? 15.404 13.852 9.745 1.00 93.56 215 GLU A O 1
ATOM 1648 N N . GLN A 1 216 ? 13.247 13.419 10.178 1.00 90.56 216 GLN A N 1
ATOM 1649 C CA . GLN A 1 216 ? 12.775 13.666 8.818 1.00 90.56 216 GLN A CA 1
ATOM 1650 C C . GLN A 1 216 ? 13.098 15.092 8.348 1.00 90.56 216 GLN A C 1
ATOM 1652 O O . GLN A 1 216 ? 13.499 15.277 7.203 1.00 90.56 216 GLN A O 1
ATOM 1657 N N . ALA A 1 217 ? 12.992 16.098 9.224 1.00 90.62 217 ALA A N 1
ATOM 1658 C CA . ALA A 1 217 ? 13.331 17.486 8.897 1.00 90.62 217 ALA A CA 1
ATOM 1659 C C . ALA A 1 217 ? 14.829 17.721 8.615 1.00 90.62 217 ALA A C 1
ATOM 1661 O O . ALA A 1 217 ? 15.185 18.772 8.083 1.00 90.62 217 ALA A O 1
ATOM 1662 N N . LYS A 1 218 ? 15.702 16.769 8.969 1.00 93.19 218 LYS A N 1
ATOM 1663 C CA . LYS A 1 218 ? 17.143 16.808 8.664 1.00 93.19 218 LYS A CA 1
ATOM 1664 C C . LYS A 1 218 ? 17.485 16.139 7.332 1.00 93.19 218 LYS A C 1
ATOM 1666 O O . LYS A 1 218 ? 18.649 16.147 6.949 1.00 93.19 218 LYS A O 1
ATOM 1671 N N . ALA A 1 219 ? 16.519 15.505 6.666 1.00 91.62 219 ALA A N 1
ATOM 1672 C CA . ALA A 1 219 ? 16.772 14.813 5.414 1.00 91.62 219 ALA A CA 1
ATOM 1673 C C . ALA A 1 219 ? 17.040 15.825 4.288 1.00 91.62 219 ALA A C 1
ATOM 1675 O O . ALA A 1 219 ? 16.158 16.592 3.907 1.00 91.62 219 ALA A O 1
ATOM 1676 N N . ASP A 1 220 ? 18.243 15.777 3.718 1.00 89.69 220 ASP A N 1
ATOM 1677 C CA . ASP A 1 220 ? 18.620 16.579 2.545 1.00 89.69 220 ASP A CA 1
ATOM 1678 C C . ASP A 1 220 ? 18.033 16.020 1.232 1.00 89.69 220 ASP A C 1
ATOM 1680 O O . ASP A 1 220 ? 18.070 16.664 0.183 1.00 89.69 220 ASP A O 1
ATOM 1684 N N . GLY A 1 221 ? 17.479 14.807 1.285 1.00 89.31 221 GLY A N 1
ATOM 1685 C CA . GLY A 1 221 ? 16.843 14.115 0.174 1.00 89.31 221 GLY A CA 1
ATOM 1686 C C . GLY A 1 221 ? 16.289 12.762 0.609 1.00 89.31 221 GLY A C 1
ATOM 1687 O O . GLY A 1 221 ? 16.629 12.248 1.674 1.00 89.31 221 GLY A O 1
ATOM 1688 N N . VAL A 1 222 ? 15.421 12.194 -0.225 1.00 89.38 222 VAL A N 1
ATOM 1689 C CA . VAL A 1 222 ? 14.831 10.870 -0.017 1.00 89.38 222 VAL A CA 1
ATOM 1690 C C . VAL A 1 222 ? 14.973 10.085 -1.314 1.00 89.38 222 VAL A C 1
ATOM 1692 O O . VAL A 1 222 ? 14.599 10.583 -2.374 1.00 89.38 222 VAL A O 1
ATOM 1695 N N . ASP A 1 223 ? 15.513 8.875 -1.221 1.00 91.12 223 ASP A N 1
ATOM 1696 C CA . ASP A 1 223 ? 15.729 7.972 -2.353 1.00 91.12 223 ASP A CA 1
ATOM 1697 C C . ASP A 1 223 ? 15.236 6.578 -1.970 1.00 91.12 223 ASP A C 1
ATOM 1699 O O . ASP A 1 223 ? 15.906 5.832 -1.256 1.00 91.12 223 ASP A O 1
ATOM 1703 N N . PHE A 1 224 ? 13.996 6.276 -2.351 1.00 92.44 224 PHE A N 1
ATOM 1704 C CA . PHE A 1 224 ? 13.345 5.044 -1.936 1.00 92.44 224 PHE A CA 1
ATOM 1705 C C . PHE A 1 224 ? 13.888 3.836 -2.714 1.00 92.44 224 PHE A C 1
ATOM 1707 O O . PHE A 1 224 ? 14.010 3.904 -3.938 1.00 92.44 224 PHE A O 1
ATOM 1714 N N . PRO A 1 225 ? 14.124 2.690 -2.049 1.00 92.25 225 PRO A N 1
ATOM 1715 C CA . PRO A 1 225 ? 14.582 1.476 -2.709 1.00 92.25 225 PRO A CA 1
ATOM 1716 C C . PRO A 1 225 ? 13.600 1.005 -3.780 1.00 92.25 225 PRO A C 1
ATOM 1718 O O . PRO A 1 225 ? 12.381 1.168 -3.638 1.00 92.25 225 PRO A O 1
ATOM 1721 N N . VAL A 1 226 ? 14.121 0.339 -4.812 1.00 88.38 226 VAL A N 1
ATOM 1722 C CA . VAL A 1 226 ? 13.303 -0.324 -5.835 1.00 88.38 226 VAL A CA 1
ATOM 1723 C C . VAL A 1 226 ? 12.264 -1.230 -5.174 1.00 88.38 226 VAL A C 1
ATOM 1725 O O . VAL A 1 226 ? 12.546 -1.957 -4.223 1.00 88.38 226 VAL A O 1
ATOM 1728 N N . GLY A 1 227 ? 11.034 -1.165 -5.681 1.00 89.19 227 GLY A N 1
ATOM 1729 C CA . GLY A 1 227 ? 9.902 -1.912 -5.146 1.00 89.19 227 GLY A CA 1
ATOM 1730 C C . GLY A 1 227 ? 9.167 -1.218 -4.001 1.00 89.19 227 GLY A C 1
ATOM 1731 O O . GLY A 1 227 ? 8.117 -1.723 -3.611 1.00 89.19 227 GLY A O 1
ATOM 1732 N N . SER A 1 228 ? 9.638 -0.073 -3.491 1.00 94.00 228 SER A N 1
ATOM 1733 C CA . SER A 1 228 ? 8.914 0.732 -2.495 1.00 94.00 228 SER A CA 1
ATOM 1734 C C . SER A 1 228 ? 7.552 1.185 -3.016 1.00 94.00 228 SER A C 1
ATOM 1736 O O . SER A 1 228 ? 7.448 1.772 -4.091 1.00 94.00 228 SER A O 1
ATOM 1738 N N . GLN A 1 229 ? 6.497 0.914 -2.248 1.00 94.62 229 GLN A N 1
ATOM 1739 C CA . GLN A 1 229 ? 5.116 1.213 -2.622 1.00 94.62 229 GLN A CA 1
ATOM 1740 C C . GLN A 1 229 ? 4.324 1.729 -1.426 1.00 94.62 229 GLN A C 1
ATOM 1742 O O . GLN A 1 229 ? 4.420 1.216 -0.308 1.00 94.62 229 GLN A O 1
ATOM 1747 N N . LEU A 1 230 ? 3.476 2.713 -1.714 1.00 94.56 230 LEU A N 1
ATOM 1748 C CA . LEU A 1 230 ? 2.460 3.232 -0.814 1.00 94.56 230 LEU A CA 1
ATOM 1749 C C . LEU A 1 230 ? 1.105 3.134 -1.507 1.00 94.56 230 LEU A C 1
ATOM 1751 O O . LEU A 1 230 ? 0.952 3.550 -2.655 1.00 94.56 230 LEU A O 1
ATOM 1755 N N . ILE A 1 231 ? 0.109 2.623 -0.792 1.00 94.25 231 ILE A N 1
ATOM 1756 C CA . ILE A 1 231 ? -1.274 2.551 -1.260 1.00 94.25 231 ILE A CA 1
ATOM 1757 C C . ILE A 1 231 ? -2.139 3.443 -0.394 1.00 94.25 231 ILE A C 1
ATOM 1759 O O . ILE A 1 231 ? -2.071 3.394 0.831 1.00 94.25 231 ILE A O 1
ATOM 1763 N N . LYS A 1 232 ? -2.990 4.232 -1.048 1.00 92.44 232 LYS A N 1
ATOM 1764 C CA . LYS A 1 232 ? -4.106 4.921 -0.407 1.00 92.44 232 LYS A CA 1
ATOM 1765 C C . LYS A 1 232 ? -5.395 4.242 -0.848 1.00 92.44 232 LYS A C 1
ATOM 1767 O O . LYS A 1 232 ? -5.694 4.231 -2.042 1.00 92.44 232 LYS A O 1
ATOM 1772 N N . ALA A 1 233 ? -6.160 3.711 0.096 1.00 92.31 233 ALA A N 1
ATOM 1773 C CA . ALA A 1 233 ? -7.443 3.069 -0.178 1.00 92.31 233 ALA A CA 1
ATOM 1774 C C . ALA A 1 233 ? -8.591 3.812 0.510 1.00 92.31 233 ALA A C 1
ATOM 1776 O O . ALA A 1 233 ? -8.393 4.522 1.498 1.00 92.31 233 ALA A O 1
ATOM 1777 N N . ALA A 1 234 ? -9.791 3.668 -0.049 1.00 91.56 234 ALA A N 1
ATOM 1778 C CA . ALA A 1 234 ? -11.018 4.267 0.454 1.00 91.56 234 ALA A CA 1
ATOM 1779 C C . ALA A 1 234 ? -12.078 3.178 0.640 1.00 91.56 234 ALA A C 1
ATOM 1781 O O . ALA A 1 234 ? -12.284 2.350 -0.245 1.00 91.56 234 ALA A O 1
ATOM 1782 N N . TRP A 1 235 ? -12.767 3.222 1.771 1.00 92.81 235 TRP A N 1
ATOM 1783 C CA . TRP A 1 235 ? -13.746 2.238 2.204 1.00 92.81 235 TRP A CA 1
ATOM 1784 C C . TRP A 1 235 ? -15.065 2.927 2.499 1.00 92.81 235 TRP A C 1
ATOM 1786 O O . TRP A 1 235 ? -15.116 3.916 3.231 1.00 92.81 235 TRP A O 1
ATOM 1796 N N . ARG A 1 236 ? -16.148 2.375 1.964 1.00 92.81 236 ARG A N 1
ATOM 1797 C CA . ARG A 1 236 ? -17.507 2.724 2.373 1.00 92.81 236 ARG A CA 1
ATOM 1798 C C . ARG A 1 236 ? -18.157 1.513 3.015 1.00 92.81 236 ARG A C 1
ATOM 1800 O O . ARG A 1 236 ? -17.813 0.379 2.687 1.00 92.81 236 ARG A O 1
ATOM 1807 N N . GLN A 1 237 ? -19.129 1.764 3.877 1.00 92.44 237 GLN A N 1
ATOM 1808 C CA . GLN A 1 237 ? -20.018 0.706 4.322 1.00 92.44 237 GLN A CA 1
ATOM 1809 C C . GLN A 1 237 ? -20.851 0.214 3.129 1.00 92.44 237 GLN A C 1
ATOM 1811 O O . GLN A 1 237 ? -21.271 1.004 2.277 1.00 92.44 237 GLN A O 1
ATOM 1816 N N . VAL A 1 238 ? -21.054 -1.096 3.064 1.00 92.56 238 VAL A N 1
ATOM 1817 C CA . VAL A 1 238 ? -21.895 -1.755 2.065 1.00 92.56 238 VAL A CA 1
ATOM 1818 C C . VAL A 1 238 ? -22.982 -2.540 2.776 1.00 92.56 238 VAL A C 1
ATOM 1820 O O . VAL A 1 238 ? -22.750 -3.079 3.862 1.00 92.56 238 VAL A O 1
ATOM 1823 N N . ASP A 1 239 ? -24.159 -2.596 2.168 1.00 91.38 239 ASP A N 1
ATOM 1824 C CA . ASP A 1 239 ? -25.263 -3.401 2.687 1.00 91.38 239 ASP A CA 1
ATOM 1825 C C . ASP A 1 239 ? -25.158 -4.846 2.166 1.00 91.38 239 ASP A C 1
ATOM 1827 O O . ASP A 1 239 ? -24.449 -5.120 1.196 1.00 91.38 239 ASP A O 1
ATOM 1831 N N . GLU A 1 240 ? -25.885 -5.788 2.774 1.00 92.12 240 GLU A 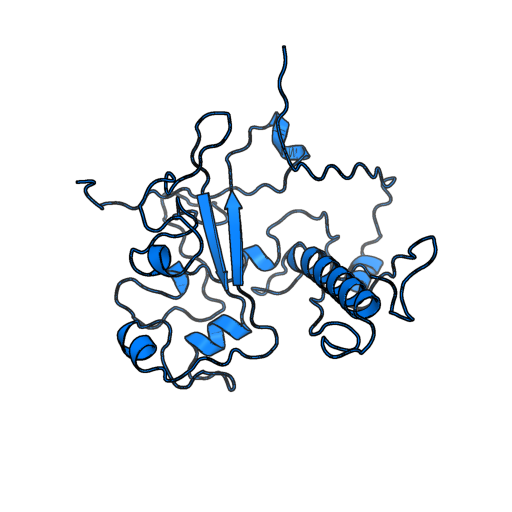N 1
ATOM 1832 C CA . GLU A 1 240 ? -25.812 -7.217 2.414 1.00 92.12 240 GLU A CA 1
ATOM 1833 C C . GLU A 1 240 ? -26.068 -7.468 0.917 1.00 92.12 240 GLU A C 1
ATOM 1835 O O . GLU A 1 240 ? -25.374 -8.257 0.282 1.00 92.12 240 GLU A O 1
ATOM 1840 N N . ALA A 1 241 ? -27.011 -6.727 0.326 1.00 94.19 241 ALA A N 1
ATOM 1841 C CA . ALA A 1 241 ? -27.338 -6.816 -1.097 1.00 94.19 241 ALA A CA 1
ATOM 1842 C C . ALA A 1 241 ? -26.195 -6.355 -2.022 1.00 94.19 241 ALA A C 1
ATOM 1844 O O . ALA A 1 241 ? -26.159 -6.735 -3.191 1.00 94.19 241 ALA A O 1
ATOM 1845 N N . GLU A 1 242 ? -25.273 -5.532 -1.519 1.00 91.25 242 GLU A N 1
ATOM 1846 C CA . GLU A 1 242 ? -24.140 -5.007 -2.279 1.00 91.25 242 GLU A CA 1
ATOM 1847 C C . GLU A 1 242 ? -22.900 -5.907 -2.182 1.00 91.25 242 GLU A C 1
ATOM 1849 O O . GLU A 1 242 ? -22.068 -5.888 -3.089 1.00 91.25 242 GLU A O 1
ATOM 1854 N N . ARG A 1 243 ? -22.771 -6.711 -1.114 1.00 91.38 243 ARG A N 1
ATOM 1855 C CA . ARG A 1 243 ? -21.579 -7.537 -0.834 1.00 91.38 243 ARG A CA 1
ATOM 1856 C C . ARG A 1 243 ? -21.088 -8.378 -2.023 1.00 91.38 243 ARG A C 1
ATOM 1858 O O . ARG A 1 243 ? -19.876 -8.422 -2.208 1.00 91.38 243 ARG A O 1
ATOM 1865 N N . PRO A 1 244 ? -21.944 -8.997 -2.865 1.00 92.06 244 PRO A N 1
ATOM 1866 C CA . PRO A 1 244 ? -21.472 -9.792 -4.003 1.00 92.06 244 PRO A CA 1
ATOM 1867 C C . PRO A 1 244 ? -20.739 -8.992 -5.091 1.00 92.06 244 PRO A C 1
ATOM 1869 O O . PRO A 1 244 ? -20.070 -9.587 -5.932 1.00 92.06 244 PRO A O 1
ATOM 1872 N N . PHE A 1 245 ? -20.880 -7.664 -5.110 1.00 90.44 245 PHE A N 1
ATOM 1873 C CA . PHE A 1 245 ? -20.327 -6.795 -6.154 1.00 90.44 245 PHE A CA 1
ATOM 1874 C C . PHE A 1 245 ? -19.018 -6.108 -5.752 1.00 90.44 245 PHE A C 1
ATOM 1876 O O . PHE A 1 245 ? -18.392 -5.458 -6.590 1.00 90.44 245 PHE A O 1
ATOM 1883 N N . PHE A 1 246 ? -18.606 -6.220 -4.488 1.00 91.12 246 PHE A N 1
ATOM 1884 C CA . PHE A 1 246 ? -17.457 -5.499 -3.948 1.00 91.12 246 PHE A CA 1
ATOM 1885 C C . PHE A 1 246 ? -16.510 -6.436 -3.201 1.00 91.12 246 PHE A C 1
ATOM 1887 O O . PHE A 1 246 ? -16.913 -7.456 -2.649 1.00 91.12 246 PHE A O 1
ATOM 1894 N N . HIS A 1 247 ? -15.236 -6.048 -3.129 1.00 91.69 247 HIS A N 1
ATOM 1895 C CA . HIS A 1 247 ? -14.344 -6.593 -2.110 1.00 91.69 247 HIS A CA 1
ATOM 1896 C C . HIS A 1 247 ? -14.751 -6.014 -0.753 1.00 91.69 247 HIS A C 1
ATOM 1898 O O . HIS A 1 247 ? -14.832 -4.793 -0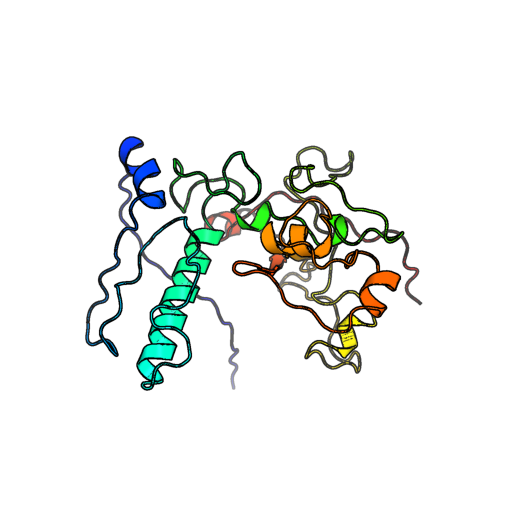.596 1.00 91.69 247 HIS A O 1
ATOM 1904 N N . VAL A 1 248 ? -15.038 -6.887 0.209 1.00 92.69 248 VAL A N 1
ATOM 1905 C CA . VAL A 1 248 ? -15.569 -6.514 1.525 1.00 92.69 248 VAL A CA 1
ATOM 1906 C C . VAL A 1 248 ? -14.696 -7.073 2.637 1.00 92.69 248 VAL A C 1
ATOM 1908 O O . VAL A 1 248 ? -14.130 -8.158 2.519 1.00 92.69 248 VAL A O 1
ATOM 1911 N N . THR A 1 249 ? -14.610 -6.331 3.735 1.00 91.56 249 THR A N 1
ATOM 1912 C CA . THR A 1 249 ? -13.892 -6.739 4.941 1.00 91.56 249 THR A CA 1
ATOM 1913 C C . THR A 1 249 ? -14.613 -6.214 6.173 1.00 91.56 249 THR A C 1
ATOM 1915 O O . THR A 1 249 ? -15.227 -5.146 6.132 1.00 91.56 249 THR A O 1
ATOM 1918 N N . GLU A 1 250 ? -14.535 -6.963 7.267 1.00 90.38 250 GLU A N 1
ATOM 1919 C CA . GLU A 1 250 ? -15.051 -6.529 8.561 1.00 90.38 250 GLU A CA 1
ATOM 1920 C C . GLU A 1 250 ? -13.965 -5.714 9.271 1.00 90.38 250 GLU A C 1
ATOM 1922 O O . GLU A 1 250 ? -12.880 -6.222 9.586 1.00 90.38 250 GLU A O 1
ATOM 1927 N N . ALA A 1 251 ? -14.248 -4.435 9.511 1.00 91.62 251 ALA A N 1
ATOM 1928 C CA . ALA A 1 251 ? -13.288 -3.484 10.054 1.00 91.62 251 ALA A CA 1
ATOM 1929 C C . ALA A 1 251 ? -13.805 -2.797 11.321 1.00 91.62 251 ALA A C 1
ATOM 1931 O O . ALA A 1 251 ? -14.977 -2.442 11.439 1.00 91.62 251 ALA A O 1
ATOM 1932 N N . CYS A 1 252 ? -12.888 -2.546 12.251 1.00 90.88 252 CYS A N 1
ATOM 1933 C CA . CYS A 1 252 ? -13.114 -1.695 13.406 1.00 90.88 252 CYS A CA 1
ATOM 1934 C C . CYS A 1 252 ? -13.058 -0.236 12.965 1.00 90.88 252 CYS A C 1
ATOM 1936 O O . CYS A 1 252 ? -11.998 0.252 12.573 1.00 90.88 252 CYS A O 1
ATOM 1938 N N . VAL A 1 253 ? -14.177 0.473 13.035 1.00 88.62 253 VAL A N 1
ATOM 1939 C CA . VAL A 1 253 ? -14.203 1.908 12.757 1.00 88.62 253 VAL A CA 1
ATOM 1940 C C . VAL A 1 253 ? -13.966 2.653 14.064 1.00 88.62 253 VAL A C 1
ATOM 1942 O O . VAL A 1 253 ? -14.811 2.619 14.956 1.00 88.62 253 VAL A O 1
ATOM 1945 N N . CYS A 1 254 ? -12.814 3.310 14.186 1.00 78.31 254 CYS A N 1
ATOM 1946 C CA . CYS A 1 254 ? -12.516 4.163 15.331 1.00 78.31 254 CYS A CA 1
ATOM 1947 C C . CYS A 1 254 ? -12.587 5.617 14.890 1.00 78.31 254 CYS A C 1
ATOM 1949 O O . CYS A 1 254 ? -11.906 6.021 13.949 1.00 78.31 254 CYS A O 1
ATOM 1951 N N . ASP A 1 255 ? -13.389 6.407 15.587 1.00 72.31 255 ASP A N 1
ATOM 1952 C CA . ASP A 1 255 ? -13.264 7.852 15.502 1.00 72.31 255 ASP A CA 1
ATOM 1953 C C . ASP A 1 255 ? -12.065 8.288 16.343 1.00 72.31 255 ASP A C 1
ATOM 1955 O O . ASP A 1 255 ? -11.804 7.722 17.408 1.00 72.31 255 ASP A O 1
ATOM 1959 N N . GLU A 1 256 ? -11.311 9.269 15.853 1.00 55.91 256 GLU A N 1
ATOM 1960 C CA . GLU A 1 256 ? -10.267 9.897 16.654 1.00 55.91 256 GLU A CA 1
ATOM 1961 C C . GLU A 1 256 ? -10.919 10.496 17.905 1.00 55.91 256 GLU A C 1
ATOM 1963 O O . GLU A 1 256 ? -11.763 11.392 17.832 1.00 55.91 256 GLU A O 1
ATOM 1968 N N . VAL A 1 257 ? -10.572 9.950 19.069 1.00 43.22 257 VAL A N 1
ATOM 1969 C CA . VAL A 1 257 ? -11.017 10.486 20.351 1.00 43.22 257 VAL A CA 1
ATOM 1970 C C . VAL A 1 257 ? -10.218 11.762 20.610 1.00 43.22 257 VAL A C 1
ATOM 1972 O O . VAL A 1 257 ? -9.014 11.690 20.830 1.00 43.22 257 VAL A O 1
ATOM 1975 N N . GLY A 1 258 ? -10.889 12.917 20.627 1.00 38.19 258 GLY A N 1
ATOM 1976 C CA . GLY A 1 258 ? -10.373 14.107 21.312 1.00 38.19 258 GLY A CA 1
ATOM 1977 C C . GLY A 1 258 ? -9.575 15.119 20.489 1.00 38.19 258 GLY A C 1
ATOM 1978 O O . GLY A 1 258 ? -8.604 15.666 21.000 1.00 38.19 258 GLY A O 1
ATOM 1979 N N . VAL A 1 259 ? -10.017 15.463 19.279 1.00 35.81 259 VAL A N 1
ATOM 1980 C CA . VAL A 1 259 ? -9.826 16.846 18.814 1.00 35.81 259 VAL A CA 1
ATOM 1981 C C . VAL A 1 259 ? -11.155 17.548 19.035 1.00 35.81 259 VAL A C 1
ATOM 1983 O O . VAL A 1 259 ? -12.103 17.334 18.275 1.00 35.81 259 VAL A O 1
ATOM 1986 N N . ASP A 1 260 ? -11.248 18.326 20.118 1.00 30.83 260 ASP A N 1
ATOM 1987 C CA . ASP A 1 260 ? -12.305 19.325 20.256 1.00 30.83 260 ASP A CA 1
ATOM 1988 C C . ASP A 1 260 ? -12.339 20.112 18.947 1.00 30.83 260 ASP A C 1
ATOM 1990 O O . ASP A 1 260 ? -11.363 20.758 18.558 1.00 30.83 260 ASP A O 1
ATOM 1994 N N . ARG A 1 261 ? -13.443 19.970 18.213 1.00 32.47 261 ARG A N 1
ATOM 1995 C CA . ARG A 1 261 ? -13.687 20.795 17.038 1.00 32.47 261 ARG A CA 1
ATOM 1996 C C . ARG A 1 261 ? -13.870 22.222 17.562 1.00 32.47 261 ARG A C 1
ATOM 1998 O O . ARG A 1 261 ? -14.755 22.393 18.404 1.00 32.47 261 ARG A O 1
ATOM 2005 N N . PRO A 1 262 ? -13.055 23.202 17.135 1.00 36.06 262 PRO A N 1
ATOM 2006 C CA . PRO A 1 262 ? -13.358 24.599 17.416 1.00 36.06 262 PRO A CA 1
ATOM 2007 C C . PRO A 1 262 ? -14.719 24.996 16.829 1.00 36.06 262 PRO A C 1
ATOM 2009 O O . PRO A 1 262 ? -15.138 24.388 15.811 1.00 36.06 262 PRO A O 1
#

Secondary structure (DSSP, 8-state):
----------------------GGGHHHHHHS-EE----S--SSS-PPPEE-SSPPSS-TT-TT-S-HHHHHHHHHHHHHHHHHHHTSBB-SSTT-B-TTS-TT-SS-BGGGGSEEHHHHS-TT-PPPPPTTSPP---GGGTT-SEEE-BSSS--STTHHHHSSS-TTS-S-SS-B-TTSPBPEEEEEE-HHHHHHHH-TTSTT--SS-TTSHHHHTT-S---PPTT--EEEEEE----TTTGGGS----EEE---S-----